Protein AF-R5W505-F1 (afdb_monomer_lite)

pLDDT: mean 79.35, std 12.08, range [42.12, 93.44]

Radius of gyration: 17.64 Å; chains: 1; bounding box: 48×24×54 Å

Sequence (188 aa):
MKKLWVGYLLMMLSTNIILCISPFENSQLVLFPPFIGYIVMAAAYHKLKKEDPVFGRNAAGVTAMAILMILRFVSDGLGLTAQIPHAYAFVLGVKLIEIGALIYFTKIPADLFARWEEEEEGEYHTRRLTVAWQNVAITQAASILGY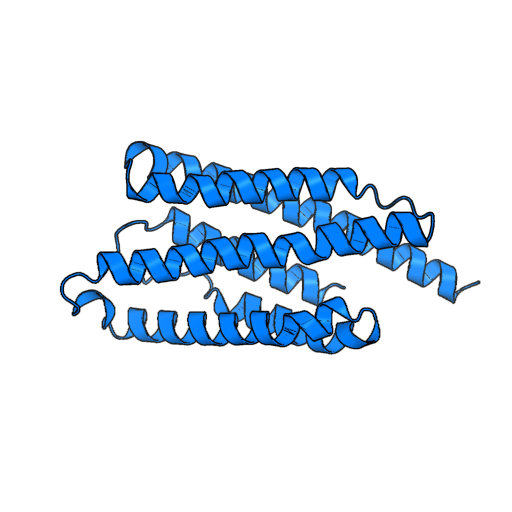FIRSFAMLLPLVCVITTILYLKDLRDVMNARQTQLEEKSEA

Foldseek 3Di:
DVLQLQLLVLLLVQLLVCLQPDPPDLPPPSVHQNLVSLVSNLVVLVVCCVVDVLSVVCSVVSVVVSVLSVVVNVCSVVCVLVVDDVSNVVVLVSLVVSLVSSLVVLVSLLVVLVVCCVVVVAPLVSVQLVVLSVQLNVLSVCSSCCNVDVVCSNVSSVSNVVSSVSNSVSSVSSVVSVVVVVVVVVVD

Secondary structure (DSSP, 8-state):
-HHHHHHHHHHHHHHHHHHHH-SSS-----SS-HHHHHHHHHHHHHHHTTT-HHHHHHHHHHHHHHHHHHHHHHHHHTTGGGGSTTHHHHHHHHHHHHHHHHHHHHHHHHHHHHHHHHHHT----HHHHHHHHHHHHHHHHHHGGGGT-TTHHHHHHHHHHHHHHHHHHHHHHHHHHHHHHHHHHHH-

Structure (mmCIF, N/CA/C/O backbone):
data_AF-R5W505-F1
#
_entry.id   AF-R5W505-F1
#
loop_
_atom_site.group_PDB
_atom_site.id
_atom_site.type_symbol
_atom_site.label_atom_id
_atom_site.label_alt_id
_atom_site.label_comp_id
_atom_site.label_asym_id
_atom_site.label_entity_id
_atom_site.label_seq_id
_atom_site.pdbx_PDB_ins_code
_atom_site.Cartn_x
_atom_site.Cartn_y
_atom_site.Cartn_z
_atom_site.occupancy
_atom_site.B_iso_or_equiv
_atom_site.auth_seq_id
_atom_site.auth_comp_id
_atom_site.auth_asym_id
_atom_site.auth_atom_id
_atom_site.pdbx_PDB_model_num
ATOM 1 N N . MET A 1 1 ? -11.679 -6.817 8.471 1.00 81.50 1 MET A N 1
ATOM 2 C CA . MET A 1 1 ? -10.244 -6.534 8.715 1.00 81.50 1 MET A CA 1
ATOM 3 C C . MET A 1 1 ? -9.241 -7.480 8.034 1.00 81.50 1 MET A C 1
ATOM 5 O O . MET A 1 1 ? -8.534 -7.010 7.158 1.00 81.50 1 MET A O 1
ATOM 9 N N . LYS A 1 2 ? -9.169 -8.794 8.308 1.00 85.38 2 LYS A N 1
ATOM 10 C CA . LYS A 1 2 ? -8.106 -9.700 7.776 1.00 85.38 2 LYS A CA 1
ATOM 11 C C . LYS A 1 2 ? -7.742 -9.561 6.279 1.00 85.38 2 LYS A C 1
ATOM 13 O O . LYS A 1 2 ? -6.564 -9.534 5.937 1.00 85.38 2 LYS A O 1
ATOM 18 N N . LYS A 1 3 ? -8.729 -9.443 5.378 1.00 85.00 3 LYS A N 1
ATOM 19 C CA . LYS A 1 3 ? -8.479 -9.273 3.927 1.00 85.00 3 LYS A CA 1
ATOM 20 C C . LYS A 1 3 ? -7.775 -7.957 3.581 1.00 85.00 3 LYS A C 1
ATOM 22 O O . LYS A 1 3 ? -6.985 -7.933 2.649 1.00 85.00 3 LYS A O 1
ATOM 27 N N . LEU A 1 4 ? -8.045 -6.894 4.337 1.00 85.56 4 LEU A N 1
ATOM 28 C CA . LEU A 1 4 ? -7.398 -5.594 4.170 1.00 85.56 4 LEU A CA 1
ATOM 29 C C . LEU A 1 4 ? -5.893 -5.715 4.439 1.00 85.56 4 LEU A C 1
ATOM 31 O O . LEU A 1 4 ? -5.093 -5.328 3.596 1.00 85.56 4 LEU A O 1
ATOM 35 N N . TRP A 1 5 ? -5.522 -6.346 5.558 1.00 89.88 5 TRP A N 1
ATOM 36 C CA . TRP A 1 5 ? -4.123 -6.579 5.923 1.00 89.88 5 TRP A CA 1
ATOM 37 C C . TRP A 1 5 ? -3.387 -7.432 4.884 1.00 89.88 5 TRP A C 1
ATOM 39 O O . TRP A 1 5 ? -2.294 -7.073 4.461 1.00 89.88 5 TRP A O 1
ATOM 49 N N . VAL A 1 6 ? -4.008 -8.522 4.409 1.00 87.31 6 VAL A N 1
ATOM 50 C CA . VAL A 1 6 ? -3.428 -9.365 3.344 1.00 87.31 6 VAL A CA 1
ATOM 51 C C . VAL A 1 6 ? -3.225 -8.565 2.054 1.00 87.31 6 VAL A C 1
ATOM 53 O O . VAL A 1 6 ? -2.202 -8.722 1.394 1.00 87.31 6 VAL A O 1
ATOM 56 N N . GLY A 1 7 ? -4.168 -7.686 1.708 1.00 85.75 7 GLY A N 1
ATOM 57 C CA . GLY A 1 7 ? -4.036 -6.792 0.561 1.00 85.75 7 GLY A CA 1
ATOM 58 C C . GLY A 1 7 ? -2.818 -5.872 0.674 1.00 85.75 7 GLY A C 1
ATOM 59 O O . GLY A 1 7 ? -1.999 -5.838 -0.242 1.00 85.75 7 GLY A O 1
ATOM 60 N N . TYR A 1 8 ? -2.652 -5.203 1.821 1.00 87.94 8 TYR A N 1
ATOM 61 C CA . TYR A 1 8 ? -1.484 -4.358 2.095 1.00 87.94 8 TYR A CA 1
ATOM 62 C C . TYR A 1 8 ? -0.172 -5.145 2.109 1.00 87.94 8 TYR A C 1
ATOM 64 O O . TYR A 1 8 ? 0.801 -4.699 1.509 1.00 87.94 8 TYR A O 1
ATOM 72 N N . LEU A 1 9 ? -0.147 -6.329 2.727 1.00 87.56 9 LEU A N 1
ATOM 73 C CA . LEU A 1 9 ? 1.020 -7.214 2.742 1.00 87.56 9 LEU A CA 1
ATOM 74 C C . LEU A 1 9 ? 1.484 -7.534 1.317 1.00 87.56 9 LEU A C 1
ATOM 76 O O . LEU A 1 9 ? 2.650 -7.335 0.983 1.00 87.56 9 LEU A O 1
ATOM 80 N N . LEU A 1 10 ? 0.565 -8.011 0.475 1.00 85.31 10 LEU A N 1
ATOM 81 C CA . LEU A 1 10 ? 0.870 -8.393 -0.901 1.00 85.31 10 LEU A CA 1
ATOM 82 C C . LEU A 1 10 ? 1.284 -7.182 -1.740 1.00 85.31 10 LEU A C 1
ATOM 84 O O . LEU A 1 10 ? 2.269 -7.264 -2.471 1.00 85.31 10 LEU A O 1
ATOM 88 N N . MET A 1 11 ? 0.577 -6.055 -1.609 1.00 85.81 11 MET A N 1
ATOM 89 C CA . MET A 1 11 ? 0.905 -4.813 -2.313 1.00 85.81 11 MET A CA 1
ATOM 90 C C . MET A 1 11 ? 2.300 -4.307 -1.924 1.00 85.81 11 MET A C 1
ATOM 92 O O . MET A 1 11 ? 3.116 -4.025 -2.791 1.00 85.81 11 MET A O 1
ATOM 96 N N . MET A 1 12 ? 2.609 -4.206 -0.631 1.00 84.12 12 MET A N 1
ATOM 97 C CA . MET A 1 12 ? 3.880 -3.628 -0.197 1.00 84.12 12 MET A CA 1
ATOM 98 C C . MET A 1 12 ? 5.059 -4.570 -0.450 1.00 84.12 12 MET A C 1
ATOM 100 O O . MET A 1 12 ? 6.106 -4.109 -0.893 1.00 84.12 12 MET A O 1
ATOM 104 N N . LEU A 1 13 ? 4.924 -5.880 -0.214 1.00 77.56 13 LEU A N 1
ATOM 105 C CA . LEU A 1 13 ? 6.019 -6.820 -0.484 1.00 77.56 13 LEU A CA 1
ATOM 106 C C . LEU A 1 13 ? 6.354 -6.885 -1.975 1.00 77.56 13 LEU A C 1
ATOM 108 O O . LEU A 1 13 ? 7.527 -6.827 -2.330 1.00 77.56 13 LEU A O 1
ATOM 112 N N . SER A 1 14 ? 5.346 -6.952 -2.846 1.00 70.56 14 SER A N 1
ATOM 113 C CA . SER A 1 14 ? 5.568 -6.986 -4.297 1.00 70.56 14 SER A CA 1
ATOM 114 C C . SER A 1 14 ? 6.237 -5.706 -4.805 1.00 70.56 14 SER A C 1
ATOM 116 O O . SER A 1 14 ? 7.249 -5.792 -5.497 1.00 70.56 14 SER A O 1
ATOM 118 N N . THR A 1 15 ? 5.755 -4.525 -4.403 1.00 70.44 15 THR A N 1
ATOM 119 C CA . THR A 1 15 ? 6.360 -3.246 -4.804 1.00 70.44 15 THR A CA 1
ATOM 120 C C . THR A 1 15 ? 7.801 -3.121 -4.310 1.00 70.44 15 THR A C 1
ATOM 122 O O . THR A 1 15 ? 8.674 -2.730 -5.081 1.00 70.44 15 THR A O 1
ATOM 125 N N . ASN A 1 16 ? 8.091 -3.528 -3.070 1.00 69.50 16 ASN A N 1
ATOM 126 C CA . ASN A 1 16 ? 9.455 -3.493 -2.544 1.00 69.50 16 ASN A CA 1
ATOM 127 C C . ASN A 1 16 ? 10.384 -4.487 -3.235 1.00 69.50 16 ASN A C 1
ATOM 129 O O . ASN A 1 16 ? 11.503 -4.117 -3.561 1.00 69.50 16 ASN A O 1
ATOM 133 N N . ILE A 1 17 ? 9.939 -5.716 -3.505 1.00 63.72 17 ILE A N 1
ATOM 134 C CA . ILE A 1 17 ? 10.743 -6.716 -4.223 1.00 63.72 17 ILE A CA 1
ATOM 135 C C . ILE A 1 17 ? 11.081 -6.220 -5.634 1.00 63.72 17 ILE A C 1
ATOM 137 O O . ILE A 1 17 ? 12.227 -6.340 -6.065 1.00 63.72 17 ILE A O 1
ATOM 141 N N . ILE A 1 18 ? 10.123 -5.596 -6.329 1.00 61.31 18 ILE A N 1
ATOM 142 C CA . ILE A 1 18 ? 10.368 -5.007 -7.651 1.00 61.31 18 ILE A CA 1
ATOM 143 C C . ILE A 1 18 ? 11.391 -3.865 -7.557 1.00 61.31 18 ILE A C 1
ATOM 145 O O . ILE A 1 18 ? 12.282 -3.780 -8.397 1.00 61.31 18 ILE A O 1
ATOM 149 N N . LEU A 1 19 ? 11.308 -3.018 -6.526 1.00 60.38 19 LEU A N 1
ATOM 150 C CA . LEU A 1 19 ? 12.293 -1.956 -6.284 1.00 60.38 19 LEU A CA 1
ATOM 151 C C . LEU A 1 19 ? 13.677 -2.503 -5.869 1.00 60.38 19 LEU A C 1
ATOM 153 O O . LEU A 1 19 ? 14.684 -1.870 -6.174 1.00 60.38 19 LEU A O 1
ATOM 157 N N . CYS A 1 20 ? 13.744 -3.666 -5.206 1.00 57.50 20 CYS A N 1
ATOM 158 C CA . CYS A 1 20 ? 14.988 -4.321 -4.774 1.00 57.50 20 CYS A CA 1
ATOM 159 C C . CYS A 1 20 ? 15.751 -4.992 -5.913 1.00 57.50 20 CYS A C 1
ATOM 161 O O . CYS A 1 20 ? 16.975 -4.918 -5.963 1.00 57.50 20 CYS A O 1
ATOM 163 N N . ILE A 1 21 ? 15.040 -5.721 -6.773 1.00 54.00 21 ILE A N 1
ATOM 164 C CA . ILE A 1 21 ? 15.667 -6.631 -7.738 1.00 54.00 21 ILE A CA 1
ATOM 165 C C . ILE A 1 21 ? 16.011 -5.899 -9.033 1.00 54.00 21 ILE A C 1
ATOM 167 O O . ILE A 1 21 ? 16.881 -6.345 -9.775 1.00 54.00 21 ILE A O 1
ATOM 171 N N . SER A 1 22 ? 15.366 -4.765 -9.314 1.00 50.66 22 SER A N 1
ATOM 172 C CA . SER A 1 22 ? 15.623 -4.072 -10.561 1.00 50.66 22 SER A CA 1
ATOM 173 C C . SER A 1 22 ? 15.248 -2.590 -10.555 1.00 50.66 22 SER A C 1
ATOM 175 O O . SER A 1 22 ? 14.092 -2.222 -10.778 1.00 50.66 22 SER A O 1
ATOM 177 N N . PRO A 1 23 ? 16.247 -1.707 -10.436 1.00 50.41 23 PRO A N 1
ATOM 178 C CA . PRO A 1 23 ? 16.142 -0.373 -10.996 1.00 50.41 23 PRO A CA 1
ATOM 179 C C . PRO A 1 23 ? 16.403 -0.354 -12.522 1.00 50.41 23 PRO A C 1
ATOM 181 O O . PRO A 1 23 ? 16.119 0.662 -13.149 1.00 50.41 23 PRO A O 1
ATOM 184 N N . PHE A 1 24 ? 16.922 -1.439 -13.135 1.00 44.28 24 PHE A N 1
ATOM 185 C CA . PHE A 1 24 ? 17.474 -1.410 -14.509 1.00 44.28 24 PHE A CA 1
ATOM 186 C C . PHE A 1 24 ? 17.316 -2.668 -15.390 1.00 44.28 24 PHE A C 1
ATOM 188 O O . PHE A 1 24 ? 17.600 -2.596 -16.581 1.00 44.28 24 PHE A O 1
ATOM 195 N N . GLU A 1 25 ? 16.863 -3.805 -14.873 1.00 42.12 25 GLU A N 1
ATOM 196 C CA . GLU A 1 25 ? 16.701 -5.051 -15.636 1.00 42.12 25 GLU A CA 1
ATOM 197 C C . GLU A 1 25 ? 15.245 -5.535 -15.685 1.00 42.12 25 GLU A C 1
ATOM 199 O O . GLU A 1 25 ? 14.520 -5.517 -14.696 1.00 42.12 25 GLU A O 1
ATOM 204 N N . ASN A 1 26 ? 14.793 -5.991 -16.848 1.00 48.88 26 ASN A N 1
ATOM 205 C CA . ASN A 1 26 ? 13.484 -6.617 -17.043 1.00 48.88 26 ASN A CA 1
ATOM 206 C C . ASN A 1 26 ? 13.379 -7.915 -16.219 1.00 48.88 26 ASN A C 1
ATOM 208 O O . ASN A 1 26 ? 13.513 -9.012 -16.761 1.00 48.88 26 ASN A O 1
ATOM 212 N N . SER A 1 27 ? 13.201 -7.820 -14.899 1.00 45.00 27 SER A N 1
ATOM 213 C CA . SER A 1 27 ? 13.199 -8.996 -14.045 1.00 45.00 27 SER A CA 1
ATOM 214 C C . SER A 1 27 ? 11.825 -9.657 -14.136 1.00 45.00 27 SER A C 1
ATOM 216 O O . SER A 1 27 ? 10.847 -9.298 -13.488 1.00 45.00 27 SER A O 1
ATOM 218 N N . GLN A 1 28 ? 11.776 -10.690 -14.973 1.00 45.00 28 GLN A N 1
ATOM 219 C CA . GLN A 1 28 ? 10.694 -11.675 -15.058 1.00 45.00 28 GLN A CA 1
ATOM 220 C C . GLN A 1 28 ? 10.489 -12.438 -13.727 1.00 45.00 28 GLN A C 1
ATOM 222 O O . GLN A 1 28 ? 9.558 -13.225 -13.586 1.00 45.00 28 GLN A O 1
ATOM 227 N N . LEU A 1 29 ? 11.342 -12.185 -12.730 1.00 46.72 29 LEU A N 1
ATOM 228 C CA . LEU A 1 29 ? 11.320 -12.720 -11.373 1.00 46.72 29 LEU A CA 1
ATOM 229 C C . LEU A 1 29 ? 10.486 -11.836 -10.434 1.00 46.72 29 LEU A C 1
ATOM 231 O O . LEU A 1 29 ? 10.931 -11.402 -9.372 1.00 46.72 29 LEU A O 1
ATOM 235 N N . VAL A 1 30 ? 9.235 -11.581 -10.809 1.00 54.00 30 VAL A N 1
ATOM 236 C CA . VAL A 1 30 ? 8.252 -11.048 -9.866 1.00 54.00 30 VAL A CA 1
ATOM 237 C C . VAL A 1 30 ? 7.642 -12.238 -9.125 1.00 54.00 30 VAL A C 1
ATOM 239 O O . VAL A 1 30 ? 6.732 -12.886 -9.631 1.00 54.00 30 VAL A O 1
ATOM 242 N N . LEU A 1 31 ? 8.159 -12.542 -7.926 1.00 49.59 31 LEU A N 1
ATOM 243 C CA . LEU A 1 31 ? 7.701 -13.669 -7.093 1.00 49.59 31 LEU A CA 1
ATOM 244 C C . LEU A 1 31 ? 6.174 -13.636 -6.852 1.00 49.59 31 LEU A C 1
ATOM 246 O O . LEU A 1 31 ? 5.538 -14.683 -6.783 1.00 49.59 31 LEU A O 1
ATOM 250 N N . PHE A 1 32 ? 5.589 -12.431 -6.765 1.00 60.28 32 PHE A N 1
ATOM 251 C CA . PHE A 1 32 ? 4.144 -12.184 -6.727 1.00 60.28 32 PHE A CA 1
ATOM 252 C C . PHE A 1 32 ? 3.786 -10.875 -7.443 1.00 60.28 32 PHE A C 1
ATOM 254 O O . PHE A 1 32 ? 4.286 -9.820 -7.038 1.00 60.28 32 PHE A O 1
ATOM 261 N N . PRO A 1 33 ? 2.915 -10.892 -8.468 1.00 68.69 33 PRO A N 1
ATOM 262 C CA . PRO A 1 33 ? 2.535 -9.671 -9.162 1.00 68.69 33 PRO A CA 1
ATOM 263 C C . PRO A 1 33 ? 1.789 -8.670 -8.259 1.00 68.69 33 PRO A C 1
ATOM 265 O O . PRO A 1 33 ? 0.836 -9.054 -7.570 1.00 68.6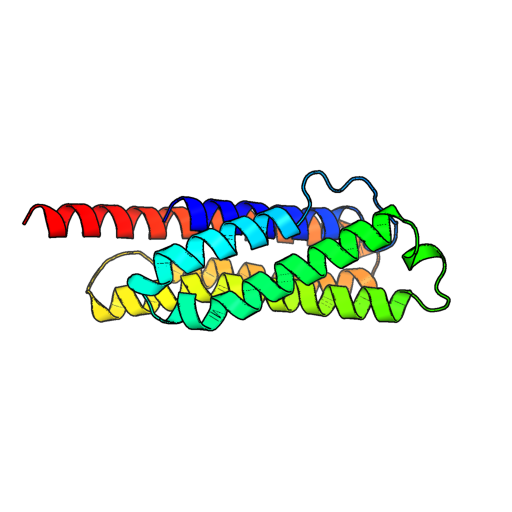9 33 PRO A O 1
ATOM 268 N N . PRO A 1 34 ? 2.145 -7.372 -8.293 1.00 70.81 34 PRO A N 1
ATOM 269 C CA . PRO A 1 34 ? 1.581 -6.354 -7.404 1.00 70.81 34 PRO A CA 1
ATOM 270 C C . PRO A 1 34 ? 0.075 -6.153 -7.574 1.00 70.81 34 PRO A C 1
ATOM 272 O O . PRO A 1 34 ? -0.618 -5.805 -6.615 1.00 70.81 34 PRO A O 1
ATOM 275 N N . PHE A 1 35 ? -0.473 -6.458 -8.756 1.00 80.12 35 PHE A N 1
ATOM 276 C CA . PHE A 1 35 ? -1.915 -6.393 -8.995 1.00 80.12 35 PHE A CA 1
ATOM 277 C C . PHE A 1 35 ? -2.722 -7.314 -8.070 1.00 80.12 35 PHE A C 1
ATOM 279 O O . PHE A 1 35 ? -3.858 -6.978 -7.746 1.00 80.12 35 PHE A O 1
ATOM 286 N N . ILE A 1 36 ? -2.162 -8.438 -7.600 1.00 84.25 36 ILE A N 1
ATOM 287 C CA . ILE A 1 36 ? -2.873 -9.354 -6.693 1.00 84.25 36 ILE A CA 1
ATOM 288 C C . ILE A 1 36 ? -3.187 -8.640 -5.375 1.00 84.25 36 ILE A C 1
ATOM 290 O O . ILE A 1 36 ? -4.311 -8.727 -4.880 1.00 84.25 36 ILE A O 1
ATOM 294 N N . GLY A 1 37 ? -2.226 -7.880 -4.840 1.00 86.06 37 GLY A N 1
ATOM 295 C CA . GLY A 1 37 ? -2.430 -7.068 -3.642 1.00 86.06 37 GLY A CA 1
ATOM 296 C C . GLY A 1 37 ? -3.556 -6.055 -3.831 1.00 86.06 37 GLY A C 1
ATOM 297 O O . GLY A 1 37 ? -4.493 -6.027 -3.033 1.00 86.06 37 GLY A O 1
ATOM 298 N N . TYR A 1 38 ? -3.535 -5.308 -4.938 1.00 88.25 38 TYR A N 1
ATOM 299 C CA . TYR A 1 38 ? -4.585 -4.337 -5.256 1.00 88.25 38 TYR A CA 1
ATOM 300 C C . TYR A 1 38 ? -5.967 -4.980 -5.464 1.00 88.25 38 TYR A C 1
ATOM 302 O O . TYR A 1 38 ? -6.962 -4.426 -5.004 1.00 88.25 38 TYR A O 1
ATOM 310 N N . ILE A 1 39 ? -6.064 -6.169 -6.069 1.00 89.25 39 ILE A N 1
ATOM 311 C CA . ILE A 1 39 ? -7.338 -6.902 -6.203 1.00 89.25 39 ILE A CA 1
ATOM 312 C C . ILE A 1 39 ? -7.885 -7.300 -4.826 1.00 89.25 39 ILE A C 1
ATOM 314 O O . ILE A 1 39 ? -9.070 -7.101 -4.538 1.00 89.25 39 ILE A O 1
ATOM 318 N N . VAL A 1 40 ? -7.030 -7.836 -3.950 1.00 91.25 40 VAL A N 1
ATOM 319 C CA . VAL A 1 40 ? -7.427 -8.207 -2.584 1.00 91.25 40 VAL A CA 1
ATOM 320 C C . VAL A 1 40 ? -7.859 -6.968 -1.792 1.00 91.25 40 VAL A C 1
ATOM 322 O O . VAL A 1 40 ? -8.876 -7.017 -1.094 1.00 91.25 40 VAL A O 1
ATOM 325 N N . MET A 1 41 ? -7.150 -5.844 -1.945 1.00 90.25 41 MET A N 1
ATOM 326 C CA . MET A 1 41 ? -7.535 -4.560 -1.356 1.00 90.25 41 MET A CA 1
ATOM 327 C C . MET A 1 41 ? -8.874 -4.057 -1.898 1.00 90.25 41 MET A C 1
ATOM 329 O O . MET A 1 41 ? -9.719 -3.660 -1.103 1.00 90.25 41 MET A O 1
ATOM 333 N N . ALA A 1 42 ? -9.123 -4.126 -3.208 1.00 90.50 42 ALA A N 1
ATOM 334 C CA . ALA A 1 42 ? -10.390 -3.701 -3.805 1.00 90.50 42 ALA A CA 1
ATOM 335 C C . ALA A 1 42 ? -11.568 -4.519 -3.253 1.00 90.50 42 ALA A C 1
ATOM 337 O O . ALA A 1 42 ? -12.596 -3.964 -2.856 1.00 90.50 42 ALA A O 1
ATOM 338 N N . ALA A 1 43 ? -11.392 -5.838 -3.132 1.00 90.12 43 ALA A N 1
ATOM 339 C CA . ALA A 1 43 ? -12.378 -6.715 -2.512 1.00 90.12 43 ALA A CA 1
ATOM 340 C C . ALA A 1 43 ? -12.595 -6.389 -1.023 1.00 90.12 43 ALA A C 1
ATOM 342 O O . ALA A 1 43 ? -13.723 -6.472 -0.531 1.00 90.12 43 ALA A O 1
ATOM 343 N N . ALA A 1 44 ? -11.537 -6.015 -0.295 1.00 89.31 44 ALA A N 1
ATOM 344 C CA . ALA A 1 44 ? -11.646 -5.562 1.088 1.00 89.31 44 ALA A CA 1
ATOM 345 C C . ALA A 1 44 ? -12.402 -4.227 1.183 1.00 89.31 44 ALA A C 1
ATOM 347 O O . ALA A 1 44 ? -13.357 -4.131 1.948 1.00 89.31 44 ALA A O 1
ATOM 348 N N . TYR A 1 45 ? -12.054 -3.239 0.358 1.00 91.12 45 TYR A N 1
ATOM 349 C CA . TYR A 1 45 ? -12.679 -1.914 0.339 1.00 91.12 45 TYR A CA 1
ATOM 350 C C . TYR A 1 45 ? -14.166 -2.006 -0.004 1.00 91.12 45 TYR A C 1
ATOM 352 O O . TYR A 1 45 ? -14.990 -1.347 0.624 1.00 91.12 45 TYR A O 1
ATOM 360 N N . HIS A 1 46 ? -14.545 -2.882 -0.939 1.00 88.25 46 HIS A N 1
ATOM 361 C CA . HIS A 1 46 ? -15.950 -3.093 -1.277 1.00 88.25 46 HIS A CA 1
ATOM 362 C C . HIS A 1 46 ? -16.782 -3.607 -0.094 1.00 88.25 46 HIS A C 1
ATOM 364 O O . HIS A 1 46 ? -17.963 -3.275 0.011 1.00 88.25 46 HIS A O 1
ATOM 370 N N . LYS A 1 47 ? -16.185 -4.412 0.792 1.00 87.38 47 LYS A N 1
ATOM 371 C CA . LYS A 1 47 ? -16.845 -4.875 2.019 1.00 87.38 47 LYS A CA 1
ATOM 372 C C . LYS A 1 47 ? -16.873 -3.782 3.086 1.00 87.38 47 LYS A C 1
ATOM 374 O O . LYS A 1 47 ? -17.926 -3.529 3.657 1.00 87.38 47 LYS A O 1
ATOM 379 N N . LEU A 1 48 ? -15.738 -3.114 3.290 1.00 86.00 48 LEU A N 1
ATOM 380 C CA . LEU A 1 48 ? -15.542 -2.114 4.341 1.00 86.00 48 LEU A CA 1
ATOM 381 C C . LEU A 1 48 ? -16.193 -0.757 4.034 1.00 86.00 48 LEU A C 1
ATOM 383 O O . LEU A 1 48 ? -16.343 0.055 4.935 1.00 86.00 48 LEU A O 1
ATOM 387 N N . LYS A 1 49 ? -16.656 -0.501 2.802 1.00 86.25 49 LYS A N 1
ATOM 388 C CA . LYS A 1 49 ? -17.377 0.743 2.456 1.00 86.25 49 LYS A CA 1
ATOM 389 C C . LYS A 1 49 ? -18.643 0.982 3.286 1.00 86.25 49 LYS A C 1
ATOM 391 O O . LYS A 1 49 ? -19.149 2.097 3.296 1.00 86.25 49 LYS A O 1
ATOM 396 N N . LYS A 1 50 ? -19.199 -0.080 3.883 1.00 83.31 50 LYS A N 1
ATOM 397 C CA . LYS A 1 50 ? -20.341 0.003 4.802 1.00 83.31 50 LYS A CA 1
ATOM 398 C C . LYS A 1 50 ? -19.920 0.399 6.220 1.00 83.31 50 LYS A C 1
ATOM 400 O O . LYS A 1 50 ? -20.758 0.898 6.953 1.00 83.31 50 LYS A O 1
ATOM 405 N N . GLU A 1 51 ? -18.660 0.156 6.581 1.00 80.19 51 GLU A N 1
ATOM 406 C CA . GLU A 1 51 ? -18.078 0.499 7.882 1.00 80.19 51 GLU A CA 1
ATOM 407 C C . GLU A 1 51 ? -17.544 1.937 7.879 1.00 80.19 51 GLU A C 1
ATOM 409 O O . GLU A 1 51 ? -17.806 2.676 8.817 1.00 80.19 51 GLU A O 1
ATOM 414 N N . ASP A 1 52 ? -16.858 2.368 6.811 1.00 85.62 52 ASP A N 1
ATOM 415 C CA . ASP A 1 52 ? -16.380 3.750 6.688 1.00 85.62 52 ASP A CA 1
ATOM 416 C C . ASP A 1 52 ? -16.418 4.255 5.232 1.00 85.62 52 ASP A C 1
ATOM 418 O O . ASP A 1 52 ? -15.982 3.546 4.308 1.00 85.62 52 ASP A O 1
ATOM 422 N N . PRO A 1 53 ? -16.889 5.495 4.984 1.00 85.88 53 PRO A N 1
ATOM 423 C CA . PRO A 1 53 ? -16.953 6.068 3.641 1.00 85.88 53 PRO A CA 1
ATOM 424 C C . PRO A 1 53 ? -15.577 6.233 2.974 1.00 85.88 53 PRO A C 1
ATOM 426 O O . PRO A 1 53 ? -15.513 6.305 1.741 1.00 85.88 53 PRO A O 1
ATOM 429 N N . VAL A 1 54 ? -14.471 6.269 3.733 1.00 88.56 54 VAL A N 1
ATOM 430 C CA . VAL A 1 54 ? -13.109 6.391 3.186 1.00 88.56 54 VAL A CA 1
ATOM 431 C C . VAL A 1 54 ? -12.781 5.247 2.225 1.00 88.56 54 VAL A C 1
ATOM 433 O O . VAL A 1 54 ? -12.164 5.475 1.184 1.00 88.56 54 VAL A O 1
ATOM 436 N N . PHE A 1 55 ? -13.258 4.031 2.502 1.00 87.81 55 PHE A N 1
ATOM 437 C CA . PHE A 1 55 ? -13.033 2.875 1.634 1.00 87.81 55 PHE A CA 1
ATOM 438 C C . PHE A 1 55 ? -13.816 2.985 0.326 1.00 87.81 55 PHE A C 1
ATOM 440 O O . PHE A 1 55 ? -13.299 2.639 -0.735 1.00 87.81 55 PHE A O 1
ATOM 447 N N . GLY A 1 56 ? -15.040 3.521 0.378 1.00 86.75 56 GLY A N 1
ATOM 448 C CA . GLY A 1 56 ? -15.846 3.786 -0.814 1.00 86.75 56 GLY A CA 1
ATOM 449 C C . GLY A 1 56 ? -15.200 4.827 -1.730 1.00 86.75 56 GLY A C 1
ATOM 450 O O . GLY A 1 56 ? -15.086 4.598 -2.933 1.00 86.75 56 GLY A O 1
ATOM 451 N N . ARG A 1 57 ? -14.707 5.932 -1.154 1.00 89.25 57 ARG A N 1
ATOM 452 C CA . ARG A 1 57 ? -14.036 7.020 -1.893 1.00 89.25 57 ARG A CA 1
ATOM 453 C C . ARG A 1 57 ? -12.752 6.559 -2.587 1.00 89.25 57 ARG A C 1
ATOM 455 O O . ARG A 1 57 ? -12.444 7.028 -3.676 1.00 89.25 57 ARG A O 1
ATOM 462 N N . ASN A 1 58 ? -12.033 5.615 -1.982 1.00 90.50 58 ASN A N 1
ATOM 463 C CA . ASN A 1 58 ? -10.737 5.150 -2.477 1.00 90.50 58 ASN A CA 1
ATOM 464 C C . ASN A 1 58 ? -10.794 3.866 -3.323 1.00 90.50 58 ASN A C 1
ATOM 466 O O . ASN A 1 58 ? -9.795 3.498 -3.942 1.00 90.50 58 ASN A O 1
ATOM 470 N N . ALA A 1 59 ? -11.946 3.190 -3.400 1.00 87.25 59 ALA A N 1
ATOM 471 C CA . ALA A 1 59 ? -12.091 1.934 -4.142 1.00 87.25 59 ALA A CA 1
ATOM 472 C C . ALA A 1 59 ? -11.758 2.076 -5.637 1.00 87.25 59 ALA A C 1
ATOM 474 O O . ALA A 1 59 ? -11.135 1.186 -6.221 1.00 87.25 59 ALA A O 1
ATOM 475 N N . ALA A 1 60 ? -12.132 3.206 -6.248 1.00 88.50 60 ALA A N 1
ATOM 476 C CA . ALA A 1 60 ? -11.810 3.498 -7.643 1.00 88.50 60 ALA A CA 1
ATOM 477 C C . ALA A 1 60 ? -10.292 3.591 -7.865 1.00 88.50 60 ALA A C 1
ATOM 479 O O . ALA A 1 60 ? -9.778 2.995 -8.808 1.00 88.50 60 ALA A O 1
ATOM 480 N N . GLY A 1 61 ? -9.565 4.254 -6.958 1.00 89.19 61 GLY A N 1
ATOM 481 C CA . GLY A 1 61 ? -8.108 4.377 -7.027 1.00 89.19 61 GLY A CA 1
ATOM 482 C C . GLY A 1 61 ? -7.396 3.028 -6.897 1.00 89.19 61 GLY A C 1
ATOM 483 O O . GLY A 1 61 ? -6.517 2.717 -7.697 1.00 89.19 61 GLY A O 1
ATOM 484 N N . VAL A 1 62 ? -7.815 2.190 -5.943 1.00 89.56 62 VAL A N 1
ATOM 485 C CA . VAL A 1 62 ? -7.260 0.832 -5.775 1.00 89.56 62 VAL A CA 1
ATOM 486 C C . VAL A 1 62 ? -7.513 -0.023 -7.023 1.00 89.56 62 VAL A C 1
ATOM 488 O O . VAL A 1 62 ? -6.628 -0.748 -7.474 1.00 89.56 62 VAL A O 1
ATOM 491 N N . THR A 1 63 ? -8.702 0.093 -7.620 1.00 90.50 63 THR A N 1
ATOM 492 C CA . THR A 1 63 ? -9.062 -0.636 -8.847 1.00 90.50 63 THR A CA 1
ATOM 493 C C . THR A 1 63 ? -8.253 -0.151 -10.050 1.00 90.50 63 THR A C 1
ATOM 495 O O . THR A 1 63 ? -7.742 -0.967 -10.814 1.00 90.50 63 THR A O 1
ATOM 498 N N . ALA A 1 64 ? -8.077 1.165 -10.198 1.00 90.56 64 ALA A N 1
ATOM 499 C CA . ALA A 1 64 ? -7.247 1.747 -11.249 1.00 90.56 64 ALA A CA 1
ATOM 500 C C . ALA A 1 64 ? -5.792 1.267 -11.145 1.00 90.56 64 ALA A C 1
ATOM 502 O O . ALA A 1 64 ? -5.200 0.882 -12.152 1.00 90.56 64 ALA A O 1
ATOM 503 N N . MET A 1 65 ? -5.243 1.195 -9.927 1.00 89.62 65 MET A N 1
ATOM 504 C CA . MET A 1 65 ? -3.910 0.632 -9.704 1.00 89.62 65 MET A CA 1
ATOM 505 C C . MET A 1 65 ? -3.834 -0.854 -10.046 1.00 89.62 65 MET A C 1
ATOM 507 O O . MET A 1 65 ? -2.862 -1.273 -10.668 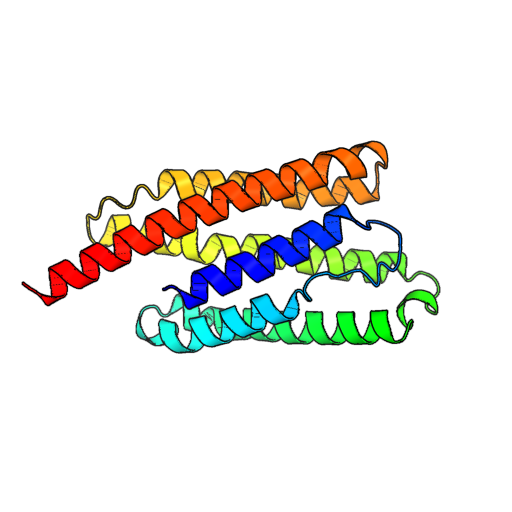1.00 89.62 65 MET A O 1
ATOM 511 N N . ALA A 1 66 ? -4.854 -1.653 -9.712 1.00 89.19 66 ALA A N 1
ATOM 512 C CA . ALA A 1 66 ? -4.897 -3.057 -10.119 1.00 89.19 66 ALA A CA 1
ATOM 513 C C . ALA A 1 66 ? -4.805 -3.199 -11.648 1.00 89.19 66 ALA A C 1
ATOM 515 O O . ALA A 1 66 ? -3.996 -3.982 -12.142 1.00 89.19 66 ALA A O 1
ATOM 516 N N . ILE A 1 67 ? -5.582 -2.403 -12.392 1.00 89.38 67 ILE A N 1
ATOM 517 C CA . ILE A 1 67 ? -5.572 -2.398 -13.862 1.00 89.38 67 ILE A CA 1
ATOM 518 C C . ILE A 1 67 ? -4.201 -1.968 -14.394 1.00 89.38 67 ILE A C 1
ATOM 520 O O . ILE A 1 67 ? -3.637 -2.660 -15.239 1.00 89.38 67 ILE A O 1
ATOM 524 N N . LEU A 1 68 ? -3.636 -0.873 -13.877 1.00 86.44 68 LEU A N 1
ATOM 525 C CA . LEU A 1 68 ? -2.313 -0.388 -14.278 1.00 86.44 68 LEU A CA 1
ATOM 526 C C . LEU A 1 68 ? -1.236 -1.463 -14.076 1.00 86.44 68 LEU A C 1
ATOM 528 O O . LEU A 1 68 ? -0.416 -1.693 -14.963 1.00 86.44 68 LEU A O 1
ATOM 532 N N . MET A 1 69 ? -1.264 -2.155 -12.935 1.00 85.00 69 MET A N 1
ATOM 533 C CA . MET A 1 69 ? -0.305 -3.214 -12.620 1.00 85.00 69 MET A CA 1
ATOM 534 C C . MET A 1 69 ? -0.479 -4.448 -13.517 1.00 85.00 69 MET A C 1
ATOM 536 O O . MET A 1 69 ? 0.516 -5.076 -13.872 1.00 85.00 69 MET A O 1
ATOM 540 N N . ILE A 1 70 ? -1.710 -4.789 -13.921 1.00 85.25 70 ILE A N 1
ATOM 541 C CA . ILE A 1 70 ? -1.967 -5.856 -14.904 1.00 85.25 70 ILE A CA 1
ATOM 542 C C . ILE A 1 70 ? -1.395 -5.467 -16.267 1.00 85.25 70 ILE A C 1
ATOM 544 O O . ILE A 1 70 ? -0.662 -6.251 -16.864 1.00 85.25 70 ILE A O 1
ATOM 548 N N . LEU A 1 71 ? -1.698 -4.256 -16.747 1.00 83.25 71 LEU A N 1
ATOM 549 C CA . LEU A 1 71 ? -1.201 -3.763 -18.034 1.00 83.25 71 LEU A CA 1
ATOM 550 C C . LEU A 1 71 ? 0.325 -3.761 -18.070 1.00 83.25 71 LEU A C 1
ATOM 552 O O . LEU A 1 71 ? 0.916 -4.235 -19.037 1.00 83.25 71 LEU A O 1
ATOM 556 N N . ARG A 1 72 ? 0.957 -3.294 -16.990 1.00 78.00 72 ARG A N 1
ATOM 557 C CA . ARG A 1 72 ? 2.409 -3.336 -16.835 1.00 78.00 72 ARG A CA 1
ATOM 558 C C . ARG A 1 72 ? 2.936 -4.769 -16.881 1.00 78.00 72 ARG A C 1
ATOM 560 O O . ARG A 1 72 ? 3.832 -5.051 -17.665 1.00 78.00 72 ARG A O 1
ATOM 567 N N . PHE A 1 73 ? 2.368 -5.671 -16.082 1.00 78.19 73 PHE A N 1
ATOM 568 C CA . PHE A 1 73 ? 2.804 -7.066 -16.022 1.00 78.19 73 PHE A CA 1
ATOM 569 C C . PHE A 1 73 ? 2.714 -7.763 -17.388 1.00 78.19 73 PHE A C 1
ATOM 571 O O . PHE A 1 73 ? 3.650 -8.446 -17.797 1.00 78.19 73 PHE A O 1
ATOM 578 N N . VAL A 1 74 ? 1.617 -7.553 -18.122 1.00 79.38 74 VAL A N 1
ATOM 579 C CA . VAL A 1 74 ? 1.442 -8.087 -19.481 1.00 79.38 74 VAL A CA 1
ATOM 580 C C . VAL A 1 74 ? 2.436 -7.445 -20.451 1.00 79.38 74 VAL A C 1
ATOM 582 O O . VAL A 1 74 ? 3.057 -8.151 -21.238 1.00 79.38 74 VAL A O 1
ATOM 585 N N . SER A 1 75 ? 2.627 -6.126 -20.378 1.00 75.38 75 SER A N 1
ATOM 586 C CA . SER A 1 75 ? 3.577 -5.395 -21.223 1.00 75.38 75 SER A CA 1
ATOM 587 C C . SER A 1 75 ? 5.020 -5.866 -21.027 1.00 75.38 75 SER A C 1
ATOM 589 O O . SER A 1 75 ? 5.738 -6.058 -22.009 1.00 75.38 75 SER A O 1
ATOM 591 N N . ASP A 1 76 ? 5.431 -6.080 -19.777 1.00 72.56 76 ASP A N 1
ATOM 592 C CA . ASP A 1 76 ? 6.755 -6.597 -19.425 1.00 72.56 76 ASP A CA 1
ATOM 593 C C . ASP A 1 76 ? 6.904 -8.063 -19.879 1.00 72.56 76 ASP A C 1
ATOM 595 O O . ASP A 1 76 ? 7.922 -8.427 -20.468 1.00 72.56 76 ASP A O 1
ATOM 599 N N . GLY A 1 77 ? 5.868 -8.895 -19.703 1.00 71.62 77 GLY A N 1
ATOM 600 C CA . GLY A 1 77 ? 5.854 -10.290 -20.167 1.00 71.62 77 GLY A CA 1
ATOM 601 C C . GLY A 1 77 ? 5.910 -10.448 -21.691 1.00 71.62 77 GLY A C 1
ATOM 602 O O . GLY A 1 77 ? 6.515 -11.393 -22.191 1.00 71.62 77 GLY A O 1
ATOM 603 N N . LEU A 1 78 ? 5.327 -9.506 -22.436 1.00 75.19 78 LEU A N 1
ATOM 604 C CA . LEU A 1 78 ? 5.389 -9.448 -23.900 1.00 75.19 78 LEU A CA 1
ATOM 605 C C . LEU A 1 78 ? 6.664 -8.763 -24.426 1.00 75.19 78 LEU A C 1
ATOM 607 O O . LEU A 1 78 ? 6.860 -8.689 -25.638 1.00 75.19 78 LEU A O 1
ATOM 611 N N . GLY A 1 79 ? 7.526 -8.244 -23.543 1.00 70.75 79 GLY A N 1
ATOM 612 C CA . GLY A 1 79 ? 8.762 -7.555 -23.921 1.00 70.75 79 GLY A CA 1
ATOM 613 C C . GLY A 1 79 ? 8.549 -6.203 -24.611 1.00 70.75 79 GLY A C 1
ATOM 614 O O . GLY A 1 79 ? 9.478 -5.684 -25.229 1.00 70.75 79 GLY A O 1
ATOM 615 N N . LEU A 1 80 ? 7.353 -5.611 -24.509 1.00 69.00 80 LEU A N 1
ATOM 616 C CA . LEU A 1 80 ? 7.010 -4.358 -25.195 1.00 69.00 80 LEU A CA 1
ATOM 617 C C . LEU A 1 80 ? 7.847 -3.180 -24.678 1.00 69.00 80 LEU A C 1
ATOM 619 O O . LEU A 1 80 ? 8.233 -2.303 -25.445 1.00 69.00 80 LEU A O 1
ATOM 623 N N . THR A 1 81 ? 8.187 -3.181 -23.387 1.00 64.38 81 THR A N 1
ATOM 624 C CA . THR A 1 81 ? 9.014 -2.145 -22.752 1.00 64.38 81 THR A CA 1
ATOM 625 C C . THR A 1 81 ? 10.465 -2.158 -23.238 1.00 64.38 81 THR A C 1
ATOM 627 O O . THR A 1 81 ? 11.096 -1.103 -23.277 1.00 64.38 81 THR A O 1
ATOM 630 N N . ALA A 1 82 ? 10.980 -3.307 -23.691 1.00 64.12 82 ALA A N 1
ATOM 631 C CA . ALA A 1 82 ? 12.323 -3.431 -24.262 1.00 64.12 82 ALA A CA 1
ATOM 632 C C . ALA A 1 82 ? 12.430 -2.887 -25.700 1.00 64.12 82 ALA A C 1
ATOM 634 O O . ALA A 1 82 ? 13.533 -2.647 -26.184 1.00 64.12 82 ALA A O 1
ATOM 635 N N . GLN A 1 83 ? 11.298 -2.693 -26.385 1.00 63.53 83 GLN A N 1
ATOM 636 C CA . GLN A 1 83 ? 11.244 -2.287 -27.794 1.00 63.53 83 GLN A CA 1
ATOM 637 C C . GLN A 1 83 ? 11.051 -0.773 -27.992 1.00 63.53 83 GLN A C 1
ATOM 639 O O . GLN A 1 83 ? 11.092 -0.299 -29.125 1.00 63.53 83 GLN A O 1
ATOM 644 N N . ILE A 1 84 ? 10.849 -0.002 -26.916 1.00 62.72 84 ILE A N 1
ATOM 645 C CA . ILE A 1 84 ? 10.556 1.437 -26.984 1.00 62.72 84 ILE A CA 1
ATOM 646 C C . ILE A 1 84 ? 11.853 2.257 -26.811 1.00 62.72 84 ILE A C 1
ATOM 648 O O . ILE A 1 84 ? 12.448 2.247 -25.728 1.00 62.72 84 ILE A O 1
ATOM 652 N N . PRO A 1 85 ? 12.293 3.031 -27.825 1.00 51.91 85 PRO A N 1
ATOM 653 C CA . PRO A 1 85 ? 13.356 4.020 -27.653 1.00 51.91 85 PRO A CA 1
ATOM 654 C C . PRO A 1 85 ? 12.946 5.042 -26.582 1.00 51.91 85 PRO A C 1
ATOM 656 O O . PRO A 1 85 ? 11.822 5.534 -26.597 1.00 51.91 85 PRO A O 1
ATOM 659 N N . HIS A 1 86 ? 13.838 5.369 -25.642 1.00 63.22 86 HIS A N 1
ATOM 660 C CA . HIS A 1 86 ? 13.544 6.234 -24.483 1.00 63.22 86 HIS A CA 1
ATOM 661 C C . HIS A 1 86 ? 12.516 5.680 -23.472 1.00 63.22 86 HIS A C 1
ATOM 663 O O . HIS A 1 86 ? 11.968 6.448 -22.677 1.00 63.22 86 HIS A O 1
ATOM 669 N N . ALA A 1 87 ? 12.323 4.353 -23.408 1.00 65.19 87 ALA A N 1
ATOM 670 C CA . ALA A 1 87 ? 11.492 3.692 -22.391 1.00 65.19 87 ALA A CA 1
ATOM 671 C C . ALA A 1 87 ? 11.806 4.121 -20.945 1.00 65.19 87 ALA A C 1
ATOM 673 O O . ALA A 1 87 ? 10.927 4.075 -20.092 1.00 65.19 87 ALA A O 1
ATOM 674 N N . TYR A 1 88 ? 13.027 4.592 -20.667 1.00 67.12 88 TYR A N 1
ATOM 675 C CA . TYR A 1 88 ? 13.442 5.064 -19.345 1.00 67.12 88 TYR A CA 1
ATOM 676 C C . TYR A 1 88 ? 12.501 6.123 -18.743 1.00 67.12 88 TYR A C 1
ATOM 678 O O . TYR A 1 88 ? 12.121 6.003 -17.582 1.00 67.12 88 TYR A O 1
ATOM 686 N N . ALA A 1 89 ? 12.070 7.126 -19.520 1.00 72.38 89 ALA A N 1
ATOM 687 C CA . ALA A 1 89 ? 11.187 8.181 -19.010 1.00 72.38 89 ALA A CA 1
ATOM 688 C C . ALA A 1 89 ? 9.782 7.648 -18.682 1.00 72.38 89 ALA A C 1
ATOM 690 O O . ALA A 1 89 ? 9.195 8.006 -17.661 1.00 72.38 89 ALA A O 1
ATOM 691 N N . PHE A 1 90 ? 9.268 6.748 -19.522 1.00 72.44 90 PHE A N 1
ATOM 692 C CA . PHE A 1 90 ? 7.990 6.076 -19.300 1.00 72.44 90 PHE A CA 1
ATOM 693 C C . PHE A 1 90 ? 8.041 5.164 -18.065 1.00 72.44 90 PHE A C 1
ATOM 695 O O . PHE A 1 90 ? 7.178 5.253 -17.192 1.00 72.44 90 PHE A O 1
ATOM 702 N N . VAL A 1 91 ? 9.087 4.343 -17.947 1.00 72.62 91 VAL A N 1
ATOM 703 C CA . VAL A 1 91 ? 9.309 3.444 -16.806 1.00 72.62 91 VAL A CA 1
ATOM 704 C C . VAL A 1 91 ? 9.446 4.237 -15.506 1.00 72.62 91 VAL A C 1
ATOM 706 O O . VAL A 1 91 ? 8.819 3.877 -14.509 1.00 72.62 91 VAL A O 1
ATOM 709 N N . LEU A 1 92 ? 10.194 5.346 -15.521 1.00 76.00 92 LEU A N 1
ATOM 710 C CA . LEU A 1 92 ? 10.316 6.246 -14.375 1.00 76.00 92 LEU A CA 1
ATOM 711 C C . LEU A 1 92 ? 8.959 6.858 -13.994 1.00 76.00 92 LEU A C 1
ATOM 713 O O . LEU A 1 92 ? 8.604 6.863 -12.819 1.00 76.00 92 LEU A O 1
ATOM 717 N N . GLY A 1 93 ? 8.166 7.312 -14.970 1.00 79.38 93 GLY A N 1
ATOM 718 C CA . GLY A 1 93 ? 6.825 7.853 -14.732 1.00 79.38 93 GLY A CA 1
ATOM 719 C C . GLY A 1 93 ? 5.886 6.847 -14.058 1.00 79.38 93 GLY A C 1
ATOM 720 O O . GLY A 1 93 ? 5.270 7.158 -13.040 1.00 79.38 93 GLY A O 1
ATOM 721 N N . VAL A 1 94 ? 5.833 5.610 -14.561 1.00 78.12 94 VAL A N 1
ATOM 722 C CA . VAL A 1 94 ? 5.034 4.530 -13.950 1.00 78.12 94 VAL A CA 1
ATOM 723 C C . VAL A 1 94 ? 5.526 4.215 -12.534 1.00 78.12 94 VAL A C 1
ATOM 725 O O . VAL A 1 94 ? 4.719 4.001 -11.631 1.00 78.12 94 VAL A O 1
ATOM 728 N N . LYS A 1 95 ? 6.841 4.243 -12.300 1.00 78.12 95 LYS A N 1
ATOM 729 C CA . LYS A 1 95 ? 7.423 4.017 -10.970 1.00 78.12 95 LYS A CA 1
ATOM 730 C C . LYS A 1 95 ? 7.071 5.104 -9.963 1.00 78.12 95 LYS A C 1
ATOM 732 O O . LYS A 1 95 ? 6.760 4.785 -8.818 1.00 78.12 95 LYS A O 1
ATOM 737 N N . LEU A 1 96 ? 7.060 6.365 -10.382 1.00 83.81 96 LEU A N 1
ATOM 738 C CA . LEU A 1 96 ? 6.613 7.469 -9.533 1.00 83.81 96 LEU A CA 1
ATOM 739 C C . LEU A 1 96 ? 5.137 7.316 -9.145 1.00 83.81 96 LEU A C 1
ATOM 741 O O . LEU A 1 96 ? 4.786 7.556 -7.990 1.00 83.81 96 LEU A O 1
ATOM 745 N N . ILE A 1 97 ? 4.290 6.851 -10.071 1.00 86.00 97 ILE A N 1
ATOM 746 C CA . ILE A 1 97 ? 2.882 6.541 -9.785 1.00 86.00 97 ILE A CA 1
ATOM 747 C C . ILE A 1 97 ? 2.773 5.395 -8.770 1.00 86.00 97 ILE A C 1
ATOM 749 O O . ILE A 1 97 ? 2.009 5.509 -7.816 1.00 86.00 97 ILE A O 1
ATOM 753 N N . GLU A 1 98 ? 3.550 4.319 -8.924 1.00 82.62 98 GLU A N 1
ATOM 754 C CA . GLU A 1 98 ? 3.569 3.191 -7.978 1.00 82.62 98 GLU A CA 1
ATOM 755 C C . GLU A 1 98 ? 3.978 3.618 -6.563 1.00 82.62 98 GLU A C 1
ATOM 757 O O . GLU A 1 98 ? 3.300 3.268 -5.596 1.00 82.62 98 GLU A O 1
ATOM 762 N N . ILE A 1 99 ? 5.051 4.404 -6.440 1.00 84.56 99 ILE A N 1
ATOM 763 C CA . ILE A 1 99 ? 5.533 4.923 -5.154 1.00 84.56 99 ILE A CA 1
ATOM 764 C C . ILE A 1 99 ? 4.483 5.847 -4.532 1.00 84.56 99 ILE A C 1
ATOM 766 O O . ILE A 1 99 ? 4.115 5.669 -3.371 1.00 84.56 99 ILE A O 1
ATOM 770 N N . GLY A 1 100 ? 3.953 6.799 -5.306 1.00 88.31 100 GLY A N 1
ATOM 771 C CA . GLY A 1 100 ? 2.922 7.724 -4.838 1.00 88.31 100 GLY A CA 1
ATOM 772 C C . GLY A 1 100 ? 1.659 6.998 -4.372 1.00 88.31 100 GLY A C 1
ATOM 773 O O . GLY A 1 100 ? 1.141 7.284 -3.292 1.00 88.31 100 GLY A O 1
ATOM 774 N N . ALA A 1 101 ? 1.206 6.003 -5.136 1.00 88.69 101 ALA A N 1
ATOM 775 C CA . ALA A 1 101 ? 0.069 5.166 -4.779 1.00 88.69 101 ALA A CA 1
ATOM 776 C C . ALA A 1 101 ? 0.332 4.363 -3.500 1.00 88.69 101 ALA A C 1
ATOM 778 O O . ALA A 1 101 ? -0.533 4.313 -2.628 1.00 88.69 101 ALA A O 1
ATOM 779 N N . LEU A 1 102 ? 1.515 3.761 -3.346 1.00 87.81 102 LEU A N 1
ATOM 780 C CA . LEU A 1 102 ? 1.870 3.020 -2.135 1.00 87.81 102 LEU A CA 1
ATOM 781 C C . LEU A 1 102 ? 1.834 3.929 -0.901 1.00 87.81 102 LEU A C 1
ATOM 783 O O . LEU A 1 102 ? 1.194 3.579 0.093 1.00 87.81 102 LEU A O 1
ATOM 787 N N . ILE A 1 103 ? 2.463 5.106 -0.965 1.00 90.88 103 ILE A N 1
ATOM 788 C CA . ILE A 1 103 ? 2.473 6.076 0.143 1.00 90.88 103 ILE A CA 1
ATOM 789 C C . ILE A 1 103 ? 1.046 6.523 0.480 1.00 90.88 103 ILE A C 1
ATOM 791 O O . ILE A 1 103 ? 0.670 6.575 1.652 1.00 90.88 103 ILE A O 1
ATOM 795 N N . TYR A 1 104 ? 0.239 6.802 -0.543 1.00 92.12 104 TYR A N 1
ATOM 796 C CA . TYR A 1 104 ? -1.143 7.238 -0.382 1.00 92.12 104 TYR A CA 1
ATOM 797 C C . TYR A 1 104 ? -2.026 6.159 0.253 1.00 92.12 104 TYR A C 1
ATOM 799 O O . TYR A 1 104 ? -2.659 6.394 1.281 1.00 92.12 104 TYR A O 1
ATOM 807 N N . PHE A 1 105 ? -2.050 4.947 -0.308 1.00 90.62 105 PHE A N 1
ATOM 808 C CA . PHE A 1 105 ? -2.935 3.892 0.183 1.00 90.62 105 PHE A CA 1
ATOM 809 C C . PHE A 1 105 ? -2.543 3.398 1.574 1.00 90.62 105 PHE A C 1
ATOM 811 O O . PHE A 1 105 ? -3.424 2.981 2.324 1.00 90.62 105 PHE A O 1
ATOM 818 N N . THR A 1 106 ? -1.259 3.452 1.941 1.00 90.25 106 THR A N 1
ATOM 819 C CA . THR A 1 106 ? -0.793 3.129 3.304 1.00 90.25 106 THR A CA 1
ATOM 820 C C . THR A 1 106 ? -1.087 4.243 4.312 1.00 90.25 106 THR A C 1
ATOM 822 O O . THR A 1 106 ? -1.185 3.975 5.509 1.00 90.25 106 THR A O 1
ATOM 825 N N . LYS A 1 107 ? -1.316 5.479 3.857 1.00 92.31 107 LYS A N 1
ATOM 826 C CA . LYS A 1 107 ? -1.765 6.570 4.728 1.00 92.31 107 LYS A CA 1
ATOM 827 C C . LYS A 1 107 ? -3.207 6.379 5.204 1.00 92.31 107 LYS A C 1
ATOM 829 O O . LYS A 1 107 ? -3.505 6.662 6.357 1.00 92.31 107 LYS A O 1
ATOM 834 N N . ILE A 1 108 ? -4.081 5.850 4.343 1.00 91.19 108 ILE A N 1
ATOM 835 C CA . ILE A 1 108 ? -5.514 5.657 4.636 1.00 91.19 108 ILE A CA 1
ATOM 836 C C . ILE A 1 108 ? -5.764 4.960 5.983 1.00 91.19 108 ILE A C 1
ATOM 838 O O . ILE A 1 108 ? -6.495 5.527 6.789 1.00 91.19 108 ILE A O 1
ATOM 842 N N . PRO A 1 109 ? -5.208 3.766 6.268 1.00 86.62 109 PRO A N 1
ATOM 843 C CA . PRO A 1 109 ? -5.460 3.107 7.542 1.00 86.62 109 PRO A CA 1
ATOM 844 C C . PRO A 1 109 ? -4.845 3.874 8.718 1.00 86.62 109 PRO A C 1
ATOM 846 O O . PRO A 1 109 ?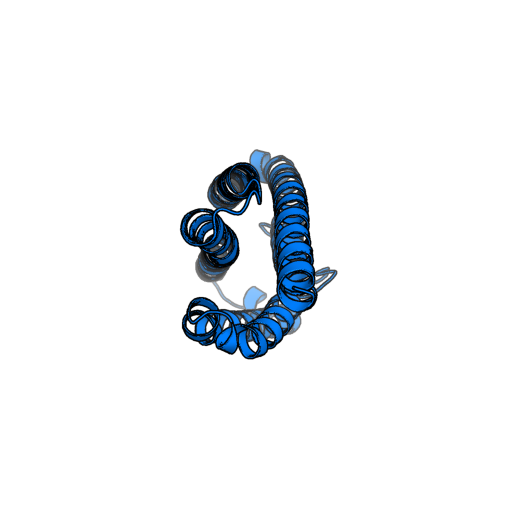 -5.473 3.923 9.765 1.00 86.62 109 PRO A O 1
ATOM 849 N N . ALA A 1 110 ? -3.675 4.506 8.562 1.00 86.81 110 ALA A N 1
ATOM 850 C CA . ALA A 1 110 ? -3.074 5.306 9.633 1.00 86.81 110 ALA A CA 1
ATOM 851 C C . ALA A 1 110 ? -3.987 6.473 10.048 1.00 86.81 110 ALA A C 1
ATOM 853 O O . ALA A 1 110 ? -4.279 6.627 11.230 1.00 86.81 110 ALA A O 1
ATOM 854 N N . ASP A 1 111 ? -4.505 7.227 9.074 1.00 88.44 111 ASP A N 1
ATOM 855 C CA . ASP A 1 111 ? -5.428 8.338 9.331 1.00 88.44 111 ASP A CA 1
ATOM 856 C C . ASP A 1 111 ? -6.786 7.836 9.858 1.00 88.44 111 ASP A C 1
ATOM 858 O O . ASP A 1 111 ? -7.373 8.445 10.750 1.00 88.44 111 ASP A O 1
ATOM 862 N N . LEU A 1 112 ? -7.285 6.713 9.328 1.00 88.50 112 LEU A N 1
ATOM 863 C CA . LEU A 1 112 ? -8.553 6.115 9.752 1.00 88.50 112 LEU A CA 1
ATOM 864 C C . LEU A 1 112 ? -8.515 5.694 11.221 1.00 88.50 112 LEU A C 1
ATOM 866 O O . LEU A 1 112 ? -9.420 6.033 11.976 1.00 88.50 112 LEU A O 1
ATOM 870 N N . PHE A 1 113 ? -7.481 4.952 11.619 1.00 86.94 113 PHE A N 1
ATOM 871 C CA . PHE A 1 113 ? -7.372 4.474 12.990 1.00 86.94 113 PHE A CA 1
ATOM 872 C C . PHE A 1 113 ? -7.110 5.614 13.966 1.00 86.94 113 PHE A C 1
ATOM 874 O O . PHE A 1 113 ? -7.685 5.589 15.046 1.00 86.94 113 PHE A O 1
ATOM 881 N N . ALA A 1 114 ? -6.309 6.617 13.589 1.00 85.50 114 ALA A N 1
ATOM 882 C CA . ALA A 1 114 ? -6.110 7.807 14.414 1.00 85.50 114 ALA A CA 1
ATOM 883 C C . ALA A 1 114 ? -7.438 8.533 14.680 1.00 85.50 114 ALA A C 1
ATOM 885 O O . ALA A 1 114 ? -7.752 8.839 15.825 1.00 85.50 114 ALA A O 1
ATOM 886 N N . ARG A 1 115 ? -8.267 8.716 13.643 1.00 86.44 115 ARG A N 1
ATOM 887 C CA . ARG A 1 115 ? -9.603 9.304 13.796 1.00 86.44 115 ARG A CA 1
ATOM 888 C C . ARG A 1 115 ? -10.501 8.472 14.712 1.00 86.44 115 ARG A C 1
ATOM 890 O O . ARG A 1 115 ? -11.174 9.028 15.567 1.00 86.44 115 ARG A O 1
ATOM 897 N N . TRP A 1 116 ? -10.517 7.150 14.550 1.00 84.38 116 TRP A N 1
ATOM 898 C CA . TRP A 1 116 ? -11.306 6.282 15.428 1.00 84.38 116 TRP A CA 1
ATOM 899 C C . TRP A 1 116 ? -10.810 6.289 16.879 1.00 84.38 116 TRP A C 1
ATOM 901 O O . TRP A 1 116 ? -11.626 6.160 17.783 1.00 84.38 116 TRP A O 1
ATOM 911 N N . GLU A 1 117 ? -9.503 6.447 17.113 1.00 82.50 117 GLU A N 1
ATOM 912 C CA . GLU A 1 117 ? -8.936 6.610 18.461 1.00 82.50 117 GLU A CA 1
ATOM 913 C C . GLU A 1 117 ? -9.481 7.875 19.138 1.00 82.50 117 GLU A C 1
ATOM 915 O O . GLU A 1 117 ? -9.909 7.823 20.288 1.00 82.50 117 GLU A O 1
ATOM 920 N N . GLU A 1 118 ? -9.535 8.986 18.399 1.00 81.38 118 GLU A N 1
ATOM 921 C CA . GLU A 1 118 ? -10.071 10.265 18.877 1.00 81.38 118 GLU A CA 1
ATOM 922 C C . GLU A 1 118 ? -11.595 10.239 19.085 1.00 81.38 118 GLU A C 1
ATOM 924 O O . GLU A 1 118 ? -12.093 10.815 20.048 1.00 81.38 118 GLU A O 1
ATOM 929 N N . GLU A 1 119 ? -12.342 9.588 18.188 1.00 80.00 119 GLU A N 1
ATOM 930 C CA . GLU A 1 119 ? -13.811 9.569 18.214 1.00 80.00 119 GLU A CA 1
ATOM 931 C C . GLU A 1 119 ? -14.396 8.562 19.218 1.00 80.00 119 GLU A C 1
ATOM 933 O O . GLU A 1 119 ? -15.490 8.786 19.734 1.00 80.00 119 GLU A O 1
ATOM 938 N N . GLU A 1 120 ? -13.708 7.447 19.484 1.00 72.06 120 GLU A N 1
ATOM 939 C CA . GLU A 1 120 ? -14.241 6.348 20.302 1.00 72.06 120 GLU A CA 1
ATOM 940 C C . GLU A 1 120 ? -13.521 6.134 21.644 1.00 72.06 120 GLU A C 1
ATOM 942 O O . GLU A 1 120 ? -13.785 5.122 22.297 1.00 72.06 120 GLU A O 1
ATOM 947 N N . GLU A 1 121 ? -12.622 7.045 22.042 1.00 61.66 121 GLU A N 1
ATOM 948 C CA . GLU A 1 121 ? -11.792 6.954 23.263 1.00 61.66 121 GLU A CA 1
ATOM 949 C C . GLU A 1 121 ? -11.064 5.597 23.411 1.00 61.66 121 GLU A C 1
ATOM 951 O O . GLU A 1 121 ? -10.818 5.107 24.513 1.00 61.66 121 GLU A O 1
ATOM 956 N N . GLY A 1 122 ? -10.734 4.946 22.292 1.00 62.75 122 GLY A N 1
ATOM 957 C CA . GLY A 1 122 ? -9.993 3.685 22.293 1.00 62.75 122 GLY A CA 1
ATOM 958 C C . GLY A 1 122 ? -8.496 3.908 22.517 1.00 62.75 122 GLY A C 1
ATOM 959 O O . GLY A 1 122 ? -7.962 4.936 22.128 1.00 62.75 122 GLY A O 1
ATOM 960 N N . GLU A 1 123 ? -7.783 2.933 23.085 1.00 68.44 123 GLU A N 1
ATOM 961 C CA . GLU A 1 123 ? -6.313 2.906 23.059 1.00 68.44 123 GLU A CA 1
ATOM 962 C C . GLU A 1 123 ? -5.848 1.915 21.987 1.00 68.44 123 GLU A C 1
ATOM 964 O O . GLU A 1 123 ? -5.642 0.730 22.253 1.00 68.44 123 GLU A O 1
ATOM 969 N N . TYR A 1 124 ? -5.681 2.383 20.749 1.00 67.06 124 TYR A N 1
ATOM 970 C CA . TYR A 1 124 ? -5.133 1.551 19.667 1.00 67.06 124 TYR A CA 1
ATOM 971 C C . TYR A 1 124 ? -3.641 1.810 19.431 1.00 67.06 124 TYR A C 1
ATOM 973 O O . TYR A 1 124 ? -3.032 1.167 18.578 1.00 67.06 124 TYR A O 1
ATOM 981 N N . HIS A 1 125 ? -3.037 2.748 20.170 1.00 72.44 125 HIS A N 1
ATOM 982 C CA . HIS A 1 125 ? -1.629 3.133 20.052 1.00 72.44 125 HIS A CA 1
ATOM 983 C C . HIS A 1 125 ? -1.257 3.568 18.623 1.00 72.44 125 HIS A C 1
ATOM 985 O O . HIS A 1 125 ? -0.158 3.279 18.125 1.00 72.44 125 HIS A O 1
ATOM 991 N N . THR A 1 126 ? -2.155 4.303 17.958 1.00 81.38 126 THR A N 1
ATOM 992 C CA . THR A 1 126 ? -2.045 4.641 16.524 1.00 81.38 126 THR A CA 1
ATOM 993 C C . THR A 1 126 ? -0.814 5.481 16.197 1.00 81.38 126 THR A C 1
ATOM 995 O O . THR A 1 126 ? -0.298 5.437 15.080 1.00 81.38 126 THR A O 1
ATOM 998 N N . ARG A 1 127 ? -0.248 6.165 17.198 1.00 84.06 127 ARG A N 1
ATOM 999 C CA . ARG A 1 127 ? 1.021 6.893 17.089 1.00 84.06 127 ARG A CA 1
ATOM 1000 C C . ARG A 1 127 ? 2.153 6.034 16.519 1.00 84.06 127 ARG A C 1
ATOM 1002 O O . ARG A 1 127 ? 2.941 6.541 15.723 1.00 84.06 127 ARG A O 1
ATOM 1009 N N . ARG A 1 128 ? 2.246 4.751 16.897 1.00 86.38 128 ARG A N 1
ATOM 1010 C CA . ARG A 1 128 ? 3.276 3.842 16.356 1.00 86.38 128 ARG A CA 1
ATOM 1011 C C . ARG A 1 128 ? 3.065 3.589 14.866 1.00 86.38 128 ARG A C 1
ATOM 1013 O O . ARG A 1 128 ? 3.998 3.771 14.089 1.00 86.38 128 ARG A O 1
ATOM 1020 N N . LEU A 1 129 ? 1.824 3.305 14.468 1.00 89.56 129 LEU A N 1
ATOM 1021 C CA . LEU A 1 129 ? 1.440 3.111 13.069 1.00 89.56 129 LEU A CA 1
ATOM 1022 C C . LEU A 1 129 ? 1.737 4.353 12.214 1.00 89.56 129 LEU A C 1
ATOM 1024 O O . LEU A 1 129 ? 2.277 4.228 11.115 1.00 89.56 129 LEU A O 1
ATOM 1028 N N . THR A 1 130 ? 1.454 5.552 12.726 1.00 89.44 130 THR A N 1
ATOM 1029 C CA . THR A 1 130 ? 1.748 6.815 12.031 1.00 89.44 130 THR A CA 1
ATOM 1030 C C . THR A 1 130 ? 3.249 7.032 11.842 1.00 89.44 130 THR A C 1
ATOM 1032 O O . THR A 1 130 ? 3.680 7.408 10.753 1.00 89.44 130 THR A O 1
ATOM 1035 N N . VAL A 1 131 ? 4.068 6.748 12.860 1.00 91.00 131 VAL A N 1
ATOM 1036 C CA . VAL A 1 131 ? 5.536 6.823 12.744 1.00 91.00 131 VAL A CA 1
ATOM 1037 C C . VAL A 1 131 ? 6.062 5.778 11.756 1.00 91.00 131 VAL A C 1
ATOM 1039 O O . VAL A 1 131 ? 6.904 6.087 10.912 1.00 91.00 131 VAL A O 1
ATOM 1042 N N . ALA A 1 132 ? 5.543 4.551 11.800 1.00 90.38 132 ALA A N 1
ATOM 1043 C CA . ALA A 1 132 ? 5.913 3.512 10.847 1.00 90.38 132 ALA A CA 1
ATOM 1044 C C . ALA A 1 132 ? 5.538 3.901 9.406 1.00 90.38 132 ALA A C 1
ATOM 1046 O O . ALA A 1 132 ? 6.336 3.703 8.488 1.00 90.38 132 ALA A O 1
ATOM 1047 N N . TRP A 1 133 ? 4.375 4.531 9.204 1.00 93.44 133 TRP A N 1
ATOM 1048 C CA . TRP A 1 133 ? 3.974 5.077 7.907 1.00 93.44 133 TRP A CA 1
ATOM 1049 C C . TRP A 1 133 ? 4.921 6.183 7.430 1.00 93.44 133 TRP A C 1
ATOM 1051 O O . TRP A 1 133 ? 5.336 6.160 6.275 1.00 93.44 133 TRP A O 1
ATOM 1061 N N . GLN A 1 134 ? 5.314 7.121 8.299 1.00 92.06 134 GLN A N 1
ATOM 1062 C CA . GLN A 1 134 ? 6.281 8.168 7.944 1.00 92.06 134 GLN A CA 1
ATOM 1063 C C . GLN A 1 134 ? 7.610 7.566 7.476 1.00 92.06 134 GLN A C 1
ATOM 1065 O O . GLN A 1 134 ? 8.161 7.992 6.461 1.00 92.06 134 GLN A O 1
ATOM 1070 N N . ASN A 1 135 ? 8.089 6.527 8.164 1.00 91.44 135 ASN A N 1
ATOM 1071 C CA . ASN A 1 135 ? 9.298 5.809 7.769 1.00 91.44 135 ASN A CA 1
ATOM 1072 C C . ASN A 1 135 ? 9.141 5.148 6.394 1.00 91.44 135 ASN A C 1
ATOM 1074 O O . ASN A 1 135 ? 10.045 5.247 5.563 1.00 91.44 135 ASN A O 1
ATOM 1078 N N . VAL A 1 136 ? 7.994 4.519 6.114 1.00 89.75 136 VAL A N 1
ATOM 1079 C CA . VAL A 1 136 ? 7.675 4.006 4.771 1.00 89.75 136 VAL A CA 1
ATOM 1080 C C . VAL A 1 136 ? 7.683 5.147 3.753 1.00 89.75 136 VAL A C 1
ATOM 1082 O O . VAL A 1 136 ? 8.383 5.049 2.755 1.00 89.75 136 VAL A O 1
ATOM 1085 N N . ALA A 1 137 ? 6.992 6.257 4.007 1.00 89.88 137 ALA A N 1
ATOM 1086 C CA . ALA A 1 137 ? 6.903 7.372 3.068 1.00 89.88 137 ALA A CA 1
ATOM 1087 C C . ALA A 1 137 ? 8.278 7.957 2.710 1.00 89.88 137 ALA A C 1
ATOM 1089 O O . ALA A 1 137 ? 8.592 8.123 1.532 1.00 89.88 137 ALA A O 1
ATOM 1090 N N . ILE A 1 138 ? 9.120 8.207 3.716 1.00 89.50 138 ILE A N 1
ATOM 1091 C CA . ILE A 1 138 ? 10.472 8.744 3.528 1.00 89.50 138 ILE A CA 1
ATOM 1092 C C . ILE A 1 138 ? 11.338 7.758 2.744 1.00 89.50 138 ILE A C 1
ATOM 1094 O O . ILE A 1 138 ? 12.002 8.148 1.787 1.00 89.50 138 ILE A O 1
ATOM 1098 N N . THR A 1 139 ? 11.327 6.479 3.122 1.00 88.06 139 THR A N 1
ATOM 1099 C CA . THR A 1 139 ? 12.194 5.471 2.489 1.00 88.06 139 THR A CA 1
ATOM 1100 C C . THR A 1 139 ? 11.770 5.163 1.056 1.00 88.06 139 THR A C 1
ATOM 1102 O O . THR A 1 139 ? 12.621 5.075 0.173 1.00 88.06 139 THR A O 1
ATOM 1105 N N . GLN A 1 140 ? 10.464 5.123 0.787 1.00 84.81 140 GLN A N 1
ATOM 1106 C CA . GLN A 1 140 ? 9.914 4.948 -0.557 1.00 84.81 140 GLN A CA 1
ATOM 1107 C C . GLN A 1 140 ? 10.185 6.165 -1.445 1.00 84.81 140 GLN A C 1
ATOM 1109 O O . GLN A 1 140 ? 10.588 5.999 -2.594 1.00 84.81 140 GLN A O 1
ATOM 1114 N N . ALA A 1 141 ? 10.059 7.389 -0.925 1.00 85.56 141 ALA A N 1
ATOM 1115 C CA . ALA A 1 141 ? 10.449 8.589 -1.663 1.00 85.56 141 ALA A CA 1
ATOM 1116 C C . ALA A 1 141 ? 11.963 8.616 -1.940 1.00 85.56 141 ALA A C 1
ATOM 1118 O O . ALA A 1 141 ? 12.389 8.900 -3.059 1.00 85.56 141 ALA A O 1
ATOM 1119 N N . ALA A 1 142 ? 12.785 8.248 -0.953 1.00 83.75 142 ALA A N 1
ATOM 1120 C CA . ALA A 1 142 ? 14.233 8.153 -1.110 1.00 83.75 142 ALA A CA 1
ATOM 1121 C C . ALA A 1 142 ? 14.645 7.072 -2.121 1.00 83.75 142 ALA A C 1
ATOM 1123 O O . ALA A 1 142 ? 15.674 7.231 -2.774 1.00 83.75 142 ALA A O 1
ATOM 1124 N N . SER A 1 143 ? 13.841 6.018 -2.316 1.00 77.94 143 SER A N 1
ATOM 1125 C CA . SER A 1 143 ? 14.098 4.974 -3.323 1.00 77.94 143 SER A CA 1
ATOM 1126 C C . SER A 1 143 ? 14.218 5.527 -4.750 1.00 77.94 143 SER A C 1
ATOM 1128 O O . SER A 1 143 ? 14.951 4.963 -5.563 1.00 77.94 143 SER A O 1
ATOM 1130 N N . ILE A 1 144 ? 13.613 6.689 -5.035 1.00 77.31 144 ILE A N 1
ATOM 1131 C CA . ILE A 1 144 ? 13.761 7.405 -6.311 1.00 77.31 144 ILE A CA 1
ATOM 1132 C C . ILE A 1 144 ? 15.231 7.781 -6.558 1.00 77.31 144 ILE A C 1
ATOM 1134 O O . ILE A 1 144 ? 15.712 7.693 -7.686 1.00 77.31 144 ILE A O 1
ATOM 1138 N N . LEU A 1 145 ? 15.983 8.131 -5.509 1.00 73.69 145 LEU A N 1
ATOM 1139 C CA . LEU A 1 145 ? 17.413 8.448 -5.613 1.00 73.69 145 LEU A CA 1
ATOM 1140 C C . LEU A 1 145 ? 18.244 7.234 -6.051 1.00 73.69 145 LEU A C 1
ATOM 1142 O O . LEU A 1 145 ? 19.294 7.407 -6.669 1.00 73.69 145 LEU A O 1
ATOM 1146 N N . GLY A 1 146 ? 17.755 6.013 -5.805 1.00 68.94 146 GLY A N 1
ATOM 1147 C CA . GLY A 1 146 ? 18.373 4.773 -6.277 1.00 68.94 146 GLY A CA 1
ATOM 1148 C C . GLY A 1 146 ? 18.437 4.653 -7.805 1.00 68.94 146 GLY A C 1
ATOM 1149 O O . GLY A 1 146 ? 19.320 3.964 -8.312 1.00 68.94 146 GLY A O 1
ATOM 1150 N N . TYR A 1 147 ? 17.580 5.372 -8.544 1.00 66.38 147 TYR A N 1
ATOM 1151 C CA . TYR A 1 147 ? 17.656 5.462 -10.011 1.00 66.38 147 TYR A CA 1
ATOM 1152 C C . TYR A 1 147 ? 18.806 6.352 -10.493 1.00 66.38 147 TYR A C 1
ATOM 1154 O O . TYR A 1 147 ? 19.312 6.163 -11.595 1.00 66.38 147 TYR A O 1
ATOM 1162 N N . PHE A 1 148 ? 19.243 7.310 -9.675 1.00 70.12 148 PHE A N 1
ATOM 1163 C CA . PHE A 1 148 ? 20.308 8.248 -10.033 1.00 70.12 148 PHE A CA 1
ATOM 1164 C C . PHE A 1 148 ? 21.663 7.848 -9.443 1.00 70.12 148 PHE A C 1
ATOM 1166 O O . PHE A 1 148 ? 22.702 8.190 -10.003 1.00 70.12 148 PHE A O 1
ATOM 1173 N N . ILE A 1 149 ? 21.672 7.110 -8.326 1.00 72.12 149 ILE A N 1
ATOM 1174 C CA . ILE A 1 149 ? 22.891 6.747 -7.601 1.00 72.12 149 ILE A CA 1
ATOM 1175 C C . ILE A 1 149 ? 22.935 5.237 -7.354 1.00 72.12 149 ILE A C 1
ATOM 1177 O O . ILE A 1 149 ? 22.270 4.700 -6.468 1.00 72.12 149 ILE A O 1
ATOM 1181 N N . ARG A 1 150 ? 23.800 4.545 -8.101 1.00 66.06 150 ARG A N 1
ATOM 1182 C CA . ARG A 1 150 ? 23.911 3.076 -8.095 1.00 66.06 150 ARG A CA 1
ATOM 1183 C C . ARG A 1 150 ? 24.248 2.482 -6.720 1.00 66.06 150 ARG A C 1
ATOM 1185 O O . ARG A 1 150 ? 23.765 1.405 -6.393 1.00 66.06 150 ARG A O 1
ATOM 1192 N N . SER A 1 151 ? 25.015 3.188 -5.888 1.00 65.19 151 SER A N 1
ATOM 1193 C CA . SER A 1 151 ? 25.360 2.756 -4.522 1.00 65.19 151 SER A CA 1
ATOM 1194 C C . SER A 1 151 ? 24.144 2.695 -3.588 1.00 65.19 151 SER A C 1
ATOM 1196 O O . SER A 1 151 ? 24.087 1.859 -2.689 1.00 65.19 151 SER A O 1
ATOM 1198 N N . PHE A 1 152 ? 23.142 3.549 -3.818 1.00 66.81 152 PHE A N 1
ATOM 1199 C CA . PHE A 1 152 ? 21.895 3.549 -3.053 1.00 66.81 152 PHE A CA 1
ATOM 1200 C C . PHE A 1 152 ? 20.954 2.412 -3.471 1.00 66.81 152 PHE A C 1
ATOM 1202 O O . PHE A 1 152 ? 20.153 1.964 -2.652 1.00 66.81 152 PHE A O 1
ATOM 1209 N N . ALA A 1 153 ? 21.095 1.891 -4.695 1.00 62.75 153 ALA A N 1
ATOM 1210 C CA . ALA A 1 153 ? 20.268 0.807 -5.222 1.00 62.75 153 ALA A CA 1
ATOM 1211 C C . ALA A 1 153 ? 20.431 -0.531 -4.475 1.00 62.75 153 ALA A C 1
ATOM 1213 O O . ALA A 1 153 ? 19.564 -1.383 -4.600 1.00 62.75 153 ALA A O 1
ATOM 1214 N N . MET A 1 154 ? 21.495 -0.727 -3.685 1.00 65.81 154 MET A N 1
ATOM 1215 C CA . MET A 1 154 ? 21.669 -1.945 -2.873 1.00 65.81 154 MET A CA 1
ATOM 1216 C C . MET A 1 154 ? 21.179 -1.790 -1.425 1.00 65.81 154 MET A C 1
ATOM 1218 O O . MET A 1 154 ? 20.654 -2.740 -0.851 1.00 65.81 154 MET A O 1
ATOM 1222 N N . LEU A 1 155 ? 21.334 -0.605 -0.822 1.00 73.25 155 LEU A N 1
ATOM 1223 C CA . LE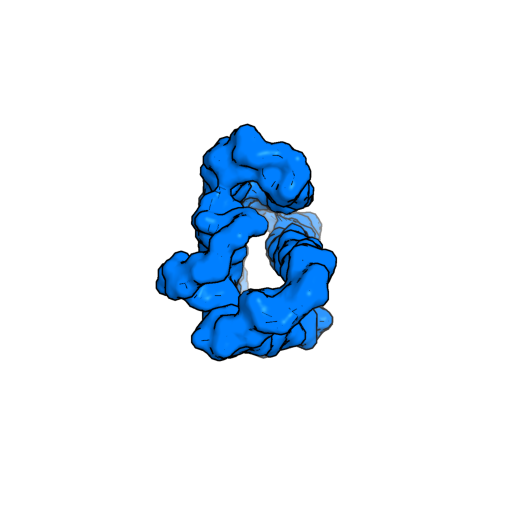U A 1 155 ? 21.008 -0.374 0.594 1.00 73.25 155 LEU A CA 1
ATOM 1224 C C . LEU A 1 155 ? 19.562 0.084 0.811 1.00 73.25 155 LEU A C 1
ATOM 1226 O O . LEU A 1 155 ? 18.901 -0.390 1.735 1.00 73.25 155 LEU A O 1
ATOM 1230 N N . LEU A 1 156 ? 19.048 0.982 -0.037 1.00 76.69 156 LEU A N 1
ATOM 1231 C CA . LEU A 1 156 ? 17.683 1.501 0.102 1.00 76.69 156 LEU A CA 1
ATOM 1232 C C . LEU A 1 156 ? 16.609 0.417 0.048 1.00 76.69 156 LEU A C 1
ATOM 1234 O O . LEU A 1 156 ? 15.676 0.507 0.845 1.00 76.69 156 LEU A O 1
ATOM 1238 N N . PRO A 1 157 ? 16.700 -0.607 -0.817 1.00 74.25 157 PRO A N 1
ATOM 1239 C CA . PRO A 1 157 ? 15.631 -1.585 -0.882 1.00 74.25 157 PRO A CA 1
ATOM 1240 C C . PRO A 1 157 ? 15.527 -2.441 0.386 1.00 74.25 157 PRO A C 1
ATOM 1242 O O . PRO A 1 157 ? 14.421 -2.706 0.851 1.00 74.25 157 PRO A O 1
ATOM 1245 N N . LEU A 1 158 ? 16.660 -2.773 1.021 1.00 78.25 158 LEU A N 1
ATOM 1246 C CA . LEU A 1 158 ? 16.669 -3.437 2.328 1.00 78.25 158 LEU A CA 1
ATOM 1247 C C . LEU A 1 158 ? 15.971 -2.576 3.389 1.00 78.25 158 LEU A C 1
ATOM 1249 O O . LEU A 1 158 ? 15.127 -3.070 4.137 1.00 78.25 158 LEU A O 1
ATOM 1253 N N . VAL A 1 159 ? 16.281 -1.278 3.423 1.00 84.62 159 VAL A N 1
ATOM 1254 C CA . VAL A 1 159 ? 15.639 -0.331 4.343 1.00 84.62 159 VAL A CA 1
ATOM 1255 C C . VAL A 1 159 ? 14.132 -0.237 4.068 1.00 84.62 159 VAL A C 1
ATOM 1257 O O . VAL A 1 159 ? 13.349 -0.278 5.013 1.00 84.62 159 VAL A O 1
ATOM 1260 N N . CYS A 1 160 ? 13.708 -0.192 2.800 1.00 84.00 160 CYS A N 1
ATOM 1261 C CA . CYS A 1 160 ? 12.292 -0.153 2.415 1.00 84.00 160 CYS A CA 1
ATOM 1262 C C . CYS A 1 160 ? 11.533 -1.426 2.825 1.00 84.00 160 CYS A C 1
ATOM 1264 O O . CYS A 1 160 ? 10.377 -1.355 3.251 1.00 84.00 160 CYS A O 1
ATOM 1266 N N . VAL A 1 161 ? 12.176 -2.597 2.741 1.00 83.31 161 VAL A N 1
ATOM 1267 C CA . VAL A 1 161 ? 11.611 -3.861 3.236 1.00 83.31 161 VAL A CA 1
ATOM 1268 C C . VAL A 1 161 ? 11.452 -3.821 4.756 1.00 83.31 161 VAL A C 1
ATOM 1270 O O . VAL A 1 161 ? 10.386 -4.167 5.262 1.00 83.31 161 VAL A O 1
ATOM 1273 N N . ILE A 1 162 ? 12.465 -3.352 5.491 1.00 87.19 162 ILE A N 1
ATOM 1274 C CA . ILE A 1 162 ? 12.409 -3.250 6.958 1.00 87.19 162 ILE A CA 1
ATOM 1275 C C . ILE A 1 162 ? 11.286 -2.303 7.396 1.00 87.19 162 ILE A C 1
ATOM 1277 O O . ILE A 1 162 ? 10.453 -2.689 8.2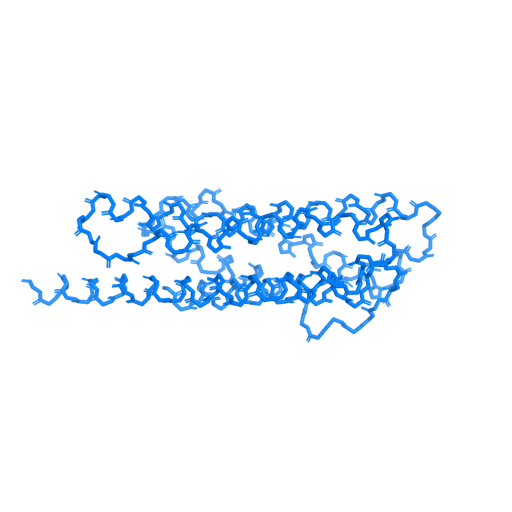18 1.00 87.19 162 ILE A O 1
ATOM 1281 N N . THR A 1 163 ? 11.209 -1.094 6.831 1.00 89.50 163 THR A N 1
ATOM 1282 C CA . THR A 1 163 ? 10.151 -0.128 7.182 1.00 89.50 163 THR A CA 1
ATOM 1283 C C . THR A 1 163 ? 8.762 -0.653 6.839 1.00 89.50 163 THR A C 1
ATOM 1285 O O . THR A 1 163 ? 7.825 -0.465 7.612 1.00 89.50 163 THR A O 1
ATOM 1288 N N . THR A 1 164 ? 8.638 -1.392 5.737 1.00 88.38 164 THR A N 1
ATOM 1289 C CA . THR A 1 164 ? 7.398 -2.069 5.343 1.00 88.38 164 THR A CA 1
ATOM 1290 C C . THR A 1 164 ? 6.978 -3.144 6.339 1.00 88.38 164 THR A C 1
ATOM 1292 O O . THR A 1 164 ? 5.809 -3.200 6.709 1.00 88.38 164 THR A O 1
ATOM 1295 N N . ILE A 1 165 ? 7.904 -3.991 6.796 1.00 89.12 165 ILE A N 1
ATOM 1296 C CA . ILE A 1 165 ? 7.606 -5.034 7.788 1.00 89.12 165 ILE A CA 1
ATOM 1297 C C . ILE A 1 165 ? 7.141 -4.402 9.102 1.00 89.12 165 ILE A C 1
ATOM 1299 O O . ILE A 1 165 ? 6.145 -4.851 9.669 1.00 89.12 165 ILE A O 1
ATOM 1303 N N . LEU A 1 166 ? 7.826 -3.350 9.562 1.00 90.62 166 LEU A N 1
ATOM 1304 C CA . LEU A 1 166 ? 7.447 -2.624 10.777 1.00 90.62 166 LEU A CA 1
ATOM 1305 C C . LEU A 1 166 ? 6.044 -2.024 10.650 1.00 90.62 166 LEU A C 1
ATOM 1307 O O . LEU A 1 166 ? 5.203 -2.249 11.515 1.00 90.62 166 LEU A O 1
ATOM 1311 N N . TYR A 1 167 ? 5.758 -1.356 9.532 1.00 92.25 167 TYR A N 1
ATOM 1312 C CA . TYR A 1 167 ? 4.429 -0.816 9.262 1.00 92.25 167 TYR A CA 1
ATOM 1313 C C . TYR A 1 167 ? 3.347 -1.904 9.215 1.00 92.25 167 TYR A C 1
ATOM 1315 O O . TYR A 1 167 ? 2.292 -1.751 9.821 1.00 92.25 167 TYR A O 1
ATOM 1323 N N . LEU A 1 168 ? 3.593 -3.025 8.530 1.00 91.44 168 LEU A N 1
ATOM 1324 C CA . LEU A 1 168 ? 2.621 -4.118 8.419 1.00 91.44 168 LEU A CA 1
ATOM 1325 C C . LEU A 1 168 ? 2.354 -4.811 9.756 1.00 91.44 168 LEU A C 1
ATOM 1327 O O . LEU A 1 168 ? 1.244 -5.308 9.966 1.00 91.44 168 LEU A O 1
ATOM 1331 N N . LYS A 1 169 ? 3.359 -4.867 10.634 1.00 92.44 169 LYS A N 1
ATOM 1332 C CA . LYS A 1 169 ? 3.205 -5.342 12.007 1.00 92.44 169 LYS A CA 1
ATOM 1333 C C . LYS A 1 169 ? 2.300 -4.393 12.790 1.00 92.44 169 LYS A C 1
ATOM 1335 O O . LYS A 1 169 ? 1.262 -4.834 13.269 1.00 92.44 169 LYS A O 1
ATOM 1340 N N . ASP A 1 170 ? 2.641 -3.108 12.837 1.00 91.69 170 ASP A N 1
ATOM 1341 C CA . ASP A 1 170 ? 1.873 -2.117 13.596 1.00 91.69 170 ASP A CA 1
ATOM 1342 C C . ASP A 1 170 ? 0.432 -2.007 13.072 1.00 91.69 170 ASP A C 1
ATOM 1344 O O . ASP A 1 170 ? -0.518 -1.937 13.847 1.00 91.69 170 ASP A O 1
ATOM 1348 N N . LEU A 1 171 ? 0.241 -2.095 11.751 1.00 91.75 171 LEU A N 1
ATOM 1349 C CA . LEU A 1 171 ? -1.084 -2.129 11.134 1.00 91.75 171 LEU A CA 1
ATOM 1350 C C . LEU A 1 171 ? -1.893 -3.340 11.610 1.00 91.75 171 LEU A C 1
ATOM 1352 O O . LEU A 1 171 ? -3.092 -3.227 11.858 1.00 91.75 171 LEU A O 1
ATOM 1356 N N . ARG A 1 172 ? -1.254 -4.509 11.727 1.00 91.81 172 ARG A N 1
ATOM 1357 C CA . ARG A 1 172 ? -1.911 -5.723 12.217 1.00 91.81 172 ARG A CA 1
ATOM 1358 C C . ARG A 1 172 ? -2.345 -5.572 13.666 1.00 91.81 172 ARG A C 1
ATOM 1360 O O . ARG A 1 172 ? -3.460 -5.968 13.993 1.00 91.81 172 ARG A O 1
ATOM 1367 N N . ASP A 1 173 ? -1.474 -5.016 14.497 1.00 90.38 173 ASP A N 1
ATOM 1368 C CA . ASP A 1 173 ? -1.714 -4.850 15.927 1.00 90.38 173 ASP A CA 1
ATOM 1369 C C . ASP A 1 173 ? -2.909 -3.911 16.158 1.00 90.38 173 ASP A C 1
ATOM 1371 O O . ASP A 1 173 ? -3.858 -4.283 16.847 1.00 90.38 173 ASP A O 1
ATOM 1375 N N . VAL A 1 174 ? -2.943 -2.768 15.464 1.00 89.12 174 VAL A N 1
ATOM 1376 C CA . VAL A 1 174 ? -4.068 -1.816 15.500 1.00 89.12 174 VAL A CA 1
ATOM 1377 C C . VAL A 1 174 ? -5.370 -2.451 14.991 1.00 89.12 174 VAL A C 1
ATOM 1379 O O . VAL A 1 174 ? -6.432 -2.298 15.594 1.00 89.12 174 VAL A O 1
ATOM 1382 N N . MET A 1 175 ? -5.308 -3.211 13.892 1.00 88.69 175 MET A N 1
ATOM 1383 C CA . MET A 1 175 ? -6.481 -3.899 13.342 1.00 88.69 175 MET A CA 1
ATOM 1384 C C . MET A 1 175 ? -7.045 -4.966 14.285 1.00 88.69 175 MET A C 1
ATOM 1386 O O . MET A 1 175 ? -8.262 -5.142 14.325 1.00 88.69 175 MET A O 1
ATOM 1390 N N . ASN A 1 176 ? -6.179 -5.682 15.006 1.00 89.06 176 ASN A N 1
ATOM 1391 C CA . ASN A 1 176 ? -6.595 -6.666 16.000 1.00 89.06 176 ASN A CA 1
ATOM 1392 C C . ASN A 1 176 ? -7.232 -5.975 17.210 1.00 89.06 176 ASN A C 1
ATOM 1394 O O . ASN A 1 176 ? -8.315 -6.381 17.610 1.00 89.06 176 ASN A O 1
ATOM 1398 N N . ALA A 1 177 ? -6.620 -4.901 17.724 1.00 86.06 177 ALA A N 1
ATOM 1399 C CA . ALA A 1 177 ? -7.172 -4.124 18.836 1.00 86.06 177 ALA A CA 1
ATOM 1400 C C . ALA A 1 177 ? -8.580 -3.593 18.514 1.00 86.06 177 ALA A C 1
ATOM 1402 O O . ALA A 1 177 ? -9.506 -3.729 19.311 1.00 86.06 177 ALA A O 1
ATOM 1403 N N . ARG A 1 178 ? -8.775 -3.077 17.292 1.00 84.38 178 ARG A N 1
ATOM 1404 C CA . ARG A 1 178 ? -10.099 -2.665 16.811 1.00 84.38 178 ARG A CA 1
ATOM 1405 C C . ARG A 1 178 ? -11.091 -3.826 16.766 1.00 84.38 178 ARG A C 1
ATOM 1407 O O . ARG A 1 178 ? -12.257 -3.639 17.093 1.00 84.38 178 ARG A O 1
ATOM 1414 N N . GLN A 1 179 ? -10.658 -5.003 16.322 1.00 85.12 179 GLN A N 1
ATOM 1415 C CA . GLN A 1 179 ? -11.538 -6.164 16.248 1.00 85.12 179 GLN A CA 1
ATOM 1416 C C . GLN A 1 179 ? -11.994 -6.612 17.644 1.00 85.12 179 GLN A C 1
ATOM 1418 O O . GLN A 1 179 ? -13.189 -6.814 17.824 1.00 85.12 179 GLN A O 1
ATOM 1423 N N . THR A 1 180 ? -11.085 -6.685 18.620 1.00 85.31 180 THR A N 1
ATOM 1424 C CA . THR A 1 180 ? -11.416 -7.032 20.012 1.00 85.31 180 THR A CA 1
ATOM 1425 C C . THR A 1 180 ? -12.462 -6.083 20.592 1.00 85.31 180 THR A C 1
ATOM 1427 O O . THR A 1 180 ? -13.475 -6.524 21.118 1.00 85.31 180 THR A O 1
ATOM 1430 N N . GLN A 1 181 ? -12.282 -4.774 20.418 1.00 81.38 181 GLN A N 1
ATOM 1431 C CA . GLN A 1 181 ? -13.234 -3.793 20.939 1.00 81.38 181 GLN A CA 1
ATOM 1432 C C . GLN A 1 181 ? -14.620 -3.891 20.268 1.00 81.38 181 GLN A C 1
ATOM 1434 O O . GLN A 1 181 ? -15.642 -3.659 20.909 1.00 81.38 181 GLN A O 1
ATOM 1439 N N . LEU A 1 182 ? -14.680 -4.217 18.971 1.00 82.19 182 LEU A N 1
ATOM 1440 C CA . LEU A 1 182 ? -15.955 -4.449 18.281 1.00 82.19 182 LEU A CA 1
ATOM 1441 C C . LEU A 1 182 ? -16.667 -5.703 18.805 1.00 82.19 182 LEU A C 1
ATOM 1443 O O . LEU A 1 182 ? -17.893 -5.704 18.882 1.00 82.19 182 LEU A O 1
ATOM 1447 N N . GLU A 1 183 ? -15.912 -6.747 19.157 1.00 83.88 183 GLU A N 1
ATOM 1448 C CA . GLU A 1 183 ? -16.441 -7.965 19.780 1.00 83.88 183 GLU A CA 1
ATOM 1449 C C . GLU A 1 183 ? -16.998 -7.644 21.180 1.00 83.88 183 GLU A C 1
ATOM 1451 O O . GLU A 1 183 ? -18.171 -7.908 21.434 1.00 83.88 183 GLU A O 1
ATOM 1456 N N . GLU A 1 184 ? -16.240 -6.934 22.022 1.00 82.25 184 GLU A N 1
ATOM 1457 C CA . GLU A 1 184 ? -16.675 -6.502 23.363 1.00 82.25 184 GLU A CA 1
ATOM 1458 C C . GLU A 1 184 ? -17.938 -5.624 23.331 1.00 82.25 184 GLU A C 1
ATOM 1460 O O . GLU A 1 184 ? -18.869 -5.841 24.104 1.00 82.25 184 GLU A O 1
ATOM 1465 N N . LYS A 1 185 ? -18.023 -4.662 22.400 1.00 77.81 185 LYS A N 1
ATOM 1466 C CA . LYS A 1 185 ? -19.218 -3.812 22.226 1.00 77.81 185 LYS A CA 1
ATOM 1467 C C . LYS A 1 185 ? -20.445 -4.579 21.723 1.00 77.81 185 LYS A C 1
ATOM 1469 O O . LYS A 1 185 ? -21.552 -4.073 21.854 1.00 77.81 185 LYS A O 1
ATOM 1474 N N . SER A 1 186 ? -20.264 -5.737 21.089 1.00 75.19 186 SER A N 1
ATOM 1475 C CA . SER A 1 186 ? -21.377 -6.558 20.591 1.00 75.19 186 SER A CA 1
ATOM 1476 C C . SER A 1 186 ? -21.948 -7.509 21.645 1.00 75.19 186 SER A C 1
ATOM 1478 O O . SER A 1 186 ? -23.070 -7.985 21.486 1.00 75.19 186 SER A O 1
ATOM 1480 N N . GLU A 1 187 ? -21.174 -7.782 22.699 1.00 68.19 187 GLU A N 1
ATOM 1481 C CA . GLU A 1 187 ? -21.555 -8.645 23.822 1.00 68.19 187 GLU A CA 1
ATOM 1482 C C . GLU A 1 187 ? -22.175 -7.867 25.001 1.00 68.19 187 GLU A C 1
ATOM 1484 O O . GLU A 1 187 ? -22.778 -8.489 25.879 1.00 68.19 187 GLU A O 1
ATOM 1489 N N . ALA A 1 188 ? -22.047 -6.533 25.011 1.00 60.03 188 ALA A N 1
ATOM 1490 C CA . ALA A 1 188 ? -22.619 -5.610 26.000 1.00 60.03 188 ALA A CA 1
ATOM 1491 C C . ALA A 1 188 ? -24.017 -5.103 25.605 1.00 60.03 188 ALA A C 1
ATOM 1493 O O . ALA A 1 188 ? -24.865 -4.971 26.519 1.00 60.03 188 ALA A O 1
#